Protein AF-A0A1A8J4Y1-F1 (afdb_monomer_lite)

Radius of gyration: 19.75 Å; chains: 1; bounding box: 46×44×57 Å

Sequence (215 aa):
LRMEHCRGLTYLITGSMCQKMRDVTCRILQEFPQVVLSPSDPYAFNIWIIRCMPVPSIQKVADTVEEVASLLRRTPELSRRLEGKIQLAYSHIKGEVDRIKAAITGNWERGTDAFQTMLEILEPFLNCINEIISKVDEDTAEQMAKLKPVLKNFNFIMTLVVLKNTLCCVSILNSSLRGIISISSTLQYTISNALKLISKYQQELAIFHRKWFSE

pLDDT: mean 83.32, std 12.52, range [49.69, 96.81]

Organism: Nothobranchius kuhntae (NCBI:txid321403)

InterPro domains:
  IPR052958 Interferon-induced PKR regulator [PTHR46289] (1-215)

Structure (mmCIF, N/CA/C/O backbone):
data_AF-A0A1A8J4Y1-F1
#
_entry.id   AF-A0A1A8J4Y1-F1
#
loop_
_atom_site.group_PDB
_atom_site.id
_atom_site.type_symbol
_atom_site.label_atom_id
_atom_site.label_alt_id
_atom_site.label_comp_id
_atom_site.label_asym_id
_atom_site.label_entity_id
_atom_site.label_seq_id
_atom_site.pdbx_PDB_ins_code
_atom_site.Cartn_x
_atom_site.Cartn_y
_atom_site.Cartn_z
_atom_site.occupancy
_atom_site.B_iso_or_equiv
_atom_site.auth_seq_id
_atom_site.auth_comp_id
_atom_site.auth_asym_id
_atom_site.auth_atom_id
_atom_site.pdbx_PDB_model_num
ATOM 1 N N . LEU A 1 1 ? 3.078 16.338 -36.770 1.00 55.88 1 LEU A N 1
ATOM 2 C CA . LEU A 1 1 ? 3.589 16.423 -35.381 1.00 55.88 1 LEU A CA 1
ATOM 3 C C . LEU A 1 1 ? 4.914 15.676 -35.297 1.00 55.88 1 LEU A C 1
ATOM 5 O O . LEU A 1 1 ? 5.036 14.647 -35.947 1.00 55.88 1 LEU A O 1
ATOM 9 N N . ARG A 1 2 ? 5.902 16.178 -34.545 1.00 57.72 2 ARG A N 1
ATOM 10 C CA . ARG A 1 2 ? 7.135 15.423 -34.267 1.00 57.72 2 ARG A CA 1
ATOM 11 C C . ARG A 1 2 ? 6.886 14.505 -33.069 1.00 57.72 2 ARG A C 1
ATOM 13 O O . ARG A 1 2 ? 6.634 15.001 -31.974 1.00 57.72 2 ARG A O 1
ATOM 20 N N . MET A 1 3 ? 6.931 13.190 -33.278 1.00 58.28 3 MET A N 1
ATOM 21 C CA . MET A 1 3 ? 6.565 12.204 -32.247 1.00 58.28 3 MET A CA 1
ATOM 22 C C . MET A 1 3 ? 7.517 12.199 -31.044 1.00 58.28 3 MET A C 1
ATOM 24 O O . MET A 1 3 ? 7.072 11.936 -29.936 1.00 58.28 3 MET A O 1
ATOM 28 N N . GLU A 1 4 ? 8.774 12.613 -31.231 1.00 56.69 4 GLU A N 1
ATOM 29 C CA . GLU A 1 4 ? 9.767 12.830 -30.159 1.0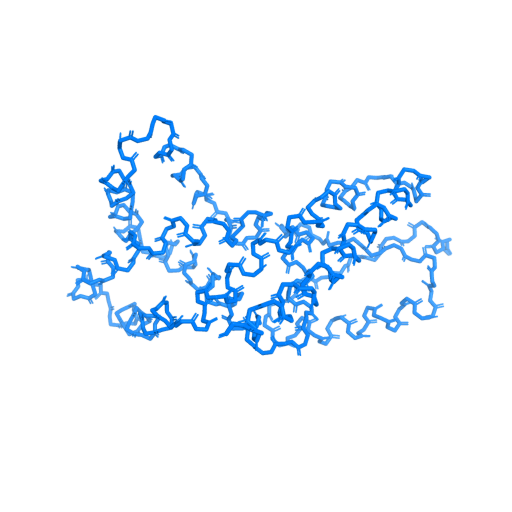0 56.69 4 GLU A CA 1
ATOM 30 C C . GLU A 1 4 ? 9.342 13.898 -29.124 1.00 56.69 4 GLU A C 1
ATOM 32 O O . GLU A 1 4 ? 9.833 13.921 -27.999 1.00 56.69 4 GLU A O 1
ATOM 37 N N . HIS A 1 5 ? 8.400 14.774 -29.495 1.00 54.19 5 HIS A N 1
ATOM 38 C CA . HIS A 1 5 ? 7.818 15.794 -28.620 1.00 54.19 5 HIS A CA 1
ATOM 39 C C . HIS A 1 5 ? 6.420 15.405 -28.113 1.00 54.19 5 HIS A C 1
ATOM 41 O O . HIS A 1 5 ? 5.843 16.112 -27.287 1.00 54.19 5 HIS A O 1
ATOM 47 N N . CYS A 1 6 ? 5.852 14.302 -28.608 1.00 54.62 6 CYS A N 1
ATOM 48 C CA . CYS A 1 6 ? 4.540 13.832 -28.188 1.00 54.62 6 CYS A CA 1
ATOM 49 C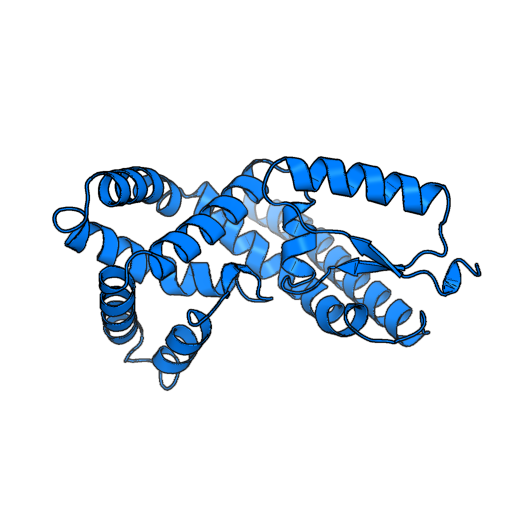 C . CYS A 1 6 ? 4.695 13.049 -26.884 1.00 54.62 6 CYS A C 1
ATOM 51 O O . CYS A 1 6 ? 5.225 11.938 -26.868 1.00 54.62 6 CYS A O 1
ATOM 53 N N . ARG A 1 7 ? 4.220 13.633 -25.780 1.00 58.59 7 ARG A N 1
ATOM 54 C CA . ARG A 1 7 ? 4.059 12.906 -24.521 1.00 58.59 7 ARG A CA 1
ATOM 55 C C . ARG A 1 7 ? 2.666 12.308 -24.472 1.00 58.59 7 ARG A C 1
ATOM 57 O O . ARG A 1 7 ? 1.676 13.037 -24.454 1.00 58.59 7 ARG A O 1
ATOM 64 N N . GLY A 1 8 ? 2.595 10.983 -24.482 1.00 55.78 8 GLY A N 1
ATOM 65 C CA . GLY A 1 8 ? 1.340 10.281 -24.265 1.00 55.78 8 GLY A CA 1
ATOM 66 C C . GLY A 1 8 ? 0.976 10.368 -22.788 1.00 55.78 8 GLY A C 1
ATOM 67 O O . GLY A 1 8 ? 1.694 9.832 -21.943 1.00 55.78 8 GLY A O 1
ATOM 68 N N . LEU A 1 9 ? -0.132 11.039 -22.472 1.00 53.25 9 LEU A N 1
ATOM 69 C CA . LEU A 1 9 ? -0.767 10.913 -21.165 1.00 53.25 9 LEU A CA 1
ATOM 70 C C . LEU A 1 9 ? -1.383 9.517 -21.093 1.00 53.25 9 LEU A C 1
ATOM 72 O O . LEU A 1 9 ? -2.382 9.233 -21.756 1.00 53.25 9 LEU A O 1
ATOM 76 N N . THR A 1 10 ? -0.803 8.628 -20.293 1.00 55.59 10 THR A N 1
ATOM 77 C CA . THR A 1 10 ? -1.505 7.393 -19.943 1.00 55.59 10 THR A CA 1
ATOM 78 C C . THR A 1 10 ? -2.555 7.751 -18.901 1.00 55.59 10 THR A C 1
ATOM 80 O O . THR A 1 10 ? -2.220 7.927 -17.730 1.00 55.59 10 THR A O 1
ATOM 83 N N . TYR A 1 11 ? -3.810 7.894 -19.331 1.00 51.53 11 TYR A N 1
ATOM 84 C CA . TYR A 1 11 ? -4.946 8.037 -18.424 1.00 51.53 11 TYR A CA 1
ATOM 85 C C . TYR A 1 11 ? -4.985 6.847 -17.471 1.00 51.53 11 TYR A C 1
ATOM 87 O O . TYR A 1 11 ? -5.080 5.699 -17.910 1.00 51.53 11 TYR A O 1
ATOM 95 N N . LEU A 1 12 ? -4.898 7.114 -16.168 1.00 56.03 12 LEU A N 1
ATOM 96 C CA . LEU A 1 12 ? -5.047 6.053 -15.188 1.00 56.03 12 LEU A CA 1
ATOM 97 C C . LEU A 1 12 ? -6.534 5.768 -14.971 1.00 56.03 12 LEU A C 1
ATOM 99 O O . LEU A 1 12 ? -7.280 6.608 -14.474 1.00 56.03 12 LEU A O 1
ATOM 103 N N . ILE A 1 13 ? -6.939 4.560 -15.335 1.00 59.47 13 ILE A N 1
ATOM 104 C CA . ILE A 1 13 ? -8.195 3.943 -14.904 1.00 59.47 13 ILE A CA 1
ATOM 105 C C . ILE A 1 13 ? -7.836 3.012 -13.741 1.00 59.47 13 ILE A C 1
ATOM 107 O O . ILE A 1 13 ? -6.688 2.589 -13.677 1.00 59.47 13 ILE A O 1
ATOM 111 N N . THR A 1 14 ? -8.736 2.723 -12.802 1.00 63.25 14 THR A N 1
ATOM 112 C CA . THR A 1 14 ? -8.490 1.772 -11.701 1.00 63.25 14 THR A CA 1
ATOM 113 C C . THR A 1 14 ? -8.927 0.348 -12.077 1.00 63.25 14 THR A C 1
ATOM 115 O O . THR A 1 14 ? -9.677 0.133 -13.036 1.00 63.25 14 THR A O 1
ATOM 118 N N . GLY A 1 15 ? -8.430 -0.650 -11.341 1.00 67.50 15 GLY A N 1
ATOM 119 C CA . GLY A 1 15 ? -8.825 -2.054 -11.493 1.00 67.50 15 GLY A CA 1
ATOM 120 C C . GLY A 1 15 ? -8.467 -2.690 -12.845 1.00 67.50 15 GLY A C 1
ATOM 121 O O . GLY A 1 15 ? -7.435 -2.410 -13.454 1.00 67.50 15 GLY A O 1
ATOM 122 N N . SER A 1 16 ? -9.333 -3.578 -13.344 1.00 68.19 16 SER A N 1
ATOM 123 C CA . SER A 1 16 ? -9.073 -4.392 -14.548 1.00 68.19 16 SER A CA 1
ATOM 124 C C . SER A 1 16 ? -8.873 -3.579 -15.834 1.00 68.19 16 SER A C 1
ATOM 126 O O . SER A 1 16 ? -8.298 -4.072 -16.807 1.00 68.19 16 SER A O 1
ATOM 128 N N . MET A 1 17 ? -9.302 -2.317 -15.850 1.00 74.12 17 MET A N 1
ATOM 129 C CA . MET A 1 17 ? -9.114 -1.433 -16.993 1.00 74.12 17 MET A CA 1
ATOM 130 C C . MET A 1 17 ? -7.666 -0.926 -17.118 1.00 74.12 17 MET A C 1
ATOM 132 O O . MET A 1 17 ? -7.243 -0.612 -18.231 1.00 74.12 17 MET A O 1
ATOM 136 N N . CYS A 1 18 ? -6.872 -0.920 -16.033 1.00 73.88 18 CYS A N 1
ATOM 137 C CA . CYS A 1 18 ? -5.442 -0.581 -16.091 1.00 73.88 18 CYS A CA 1
ATOM 138 C C . CYS A 1 18 ? -4.700 -1.449 -17.113 1.00 73.88 18 CYS A C 1
ATOM 140 O O . CYS A 1 18 ? -3.886 -0.955 -17.889 1.00 73.88 18 CYS A O 1
ATOM 142 N N . GLN A 1 19 ? -5.002 -2.749 -17.130 1.00 75.75 19 GLN A N 1
ATOM 143 C CA . GLN A 1 19 ? -4.347 -3.713 -18.012 1.00 75.75 19 GLN A CA 1
ATOM 144 C C . GLN A 1 19 ? -4.706 -3.462 -19.478 1.00 75.75 19 GLN A C 1
ATOM 146 O O . GLN A 1 19 ? -3.823 -3.436 -20.328 1.00 75.75 19 GLN A O 1
ATOM 151 N N . LYS A 1 20 ? -5.980 -3.169 -19.770 1.00 78.88 20 LYS A N 1
ATOM 152 C CA . LYS A 1 20 ? -6.414 -2.797 -21.125 1.00 78.88 20 LYS A CA 1
ATOM 153 C C . LYS A 1 20 ? -5.739 -1.509 -21.591 1.00 78.88 20 LYS A C 1
ATOM 155 O O . LYS A 1 20 ? -5.296 -1.423 -22.733 1.00 78.88 20 LYS A O 1
ATOM 160 N N . MET A 1 21 ? -5.618 -0.526 -20.698 1.00 77.81 21 MET A N 1
ATOM 161 C CA . MET A 1 21 ? -4.931 0.726 -21.002 1.00 77.81 21 MET A CA 1
ATOM 162 C C . MET A 1 21 ? -3.439 0.502 -21.258 1.00 77.81 21 MET A C 1
ATOM 164 O O . MET A 1 21 ? -2.887 1.083 -22.193 1.00 77.81 21 MET A O 1
ATOM 168 N N . ARG A 1 22 ? -2.791 -0.382 -20.489 1.00 78.25 22 ARG A N 1
ATOM 169 C CA . ARG A 1 22 ? -1.414 -0.816 -20.749 1.00 78.25 22 ARG A CA 1
ATOM 170 C C . ARG A 1 22 ? -1.287 -1.434 -22.138 1.00 78.25 22 ARG A C 1
ATOM 172 O O . ARG A 1 22 ? -0.374 -1.065 -22.861 1.00 78.25 22 ARG A O 1
ATOM 179 N N . ASP A 1 23 ? -2.196 -2.317 -22.537 1.00 80.81 23 ASP A N 1
ATOM 180 C CA . ASP A 1 23 ? -2.115 -2.978 -23.842 1.00 80.81 23 ASP A CA 1
ATOM 181 C C . ASP A 1 23 ? -2.263 -1.977 -25.004 1.00 80.81 23 ASP A C 1
ATOM 183 O O . ASP A 1 23 ? -1.506 -2.039 -25.974 1.00 80.81 23 ASP A O 1
ATOM 187 N N . VAL A 1 24 ? -3.169 -0.997 -24.884 1.00 80.12 24 VAL A N 1
ATOM 188 C CA . VAL A 1 24 ? -3.278 0.131 -25.834 1.00 80.12 24 VAL A CA 1
ATOM 189 C C . VAL A 1 24 ? -1.974 0.923 -25.881 1.00 80.12 24 VAL A C 1
ATOM 191 O O . VAL A 1 24 ? -1.442 1.214 -26.950 1.00 80.12 24 VAL A O 1
ATOM 194 N N . THR A 1 25 ? -1.434 1.229 -24.709 1.00 76.38 25 THR A N 1
ATOM 195 C CA . THR A 1 25 ? -0.202 1.995 -24.541 1.00 76.38 25 THR A CA 1
ATOM 196 C C . THR A 1 25 ? 1.008 1.275 -25.157 1.00 76.38 25 THR A C 1
ATOM 198 O O . THR A 1 25 ? 1.816 1.897 -25.844 1.00 76.38 25 THR A O 1
ATOM 201 N N . CYS A 1 26 ? 1.104 -0.047 -24.995 1.00 78.00 26 CYS A N 1
ATOM 202 C CA . CYS A 1 26 ? 2.125 -0.876 -25.632 1.00 78.00 26 CYS A CA 1
ATOM 203 C C . CYS A 1 26 ? 2.006 -0.862 -27.161 1.00 78.00 26 CYS A C 1
ATOM 205 O O . CYS A 1 26 ? 3.027 -0.752 -27.833 1.00 78.00 26 CYS A O 1
ATOM 207 N N . ARG A 1 27 ? 0.787 -0.920 -27.716 1.00 83.31 27 ARG A N 1
ATOM 208 C CA . ARG A 1 27 ? 0.576 -0.811 -29.171 1.00 83.31 27 ARG A CA 1
ATOM 209 C C . ARG A 1 27 ? 1.003 0.554 -29.707 1.00 83.31 27 ARG A C 1
ATOM 211 O O . ARG A 1 27 ? 1.663 0.620 -30.733 1.00 83.31 27 ARG A O 1
ATOM 218 N N . ILE A 1 28 ? 0.701 1.636 -28.985 1.00 78.06 28 ILE A N 1
ATOM 219 C CA . ILE A 1 28 ? 1.159 2.984 -29.358 1.00 78.06 28 ILE A CA 1
ATOM 220 C C . ILE A 1 28 ? 2.689 3.046 -29.398 1.00 78.06 28 ILE A C 1
ATOM 222 O O . ILE A 1 28 ? 3.235 3.613 -30.336 1.00 78.06 28 ILE A O 1
ATOM 226 N N . LEU A 1 29 ? 3.388 2.448 -28.427 1.00 75.31 29 LEU A N 1
ATOM 227 C CA . LEU A 1 29 ? 4.855 2.399 -28.432 1.00 75.31 29 LEU A CA 1
ATOM 228 C C . LEU A 1 29 ? 5.434 1.556 -29.571 1.00 75.31 29 LEU A C 1
ATOM 230 O O . LEU A 1 29 ? 6.510 1.878 -30.065 1.00 75.31 29 LEU A O 1
ATOM 234 N N . GLN A 1 30 ? 4.756 0.477 -29.966 1.00 81.69 30 GLN A N 1
ATOM 235 C CA . GLN A 1 30 ? 5.183 -0.351 -31.097 1.00 81.69 30 GLN A CA 1
ATOM 236 C C . GLN A 1 30 ? 5.116 0.434 -32.411 1.00 81.69 30 GLN A C 1
ATOM 238 O O . GLN A 1 30 ? 6.063 0.395 -33.191 1.00 81.69 30 GLN A O 1
ATOM 243 N N . GLU A 1 31 ? 4.035 1.188 -32.616 1.00 83.44 31 GLU A N 1
ATOM 244 C CA . GLU A 1 31 ? 3.845 2.028 -33.804 1.00 83.44 31 GLU A CA 1
ATOM 245 C C . GLU A 1 31 ? 4.685 3.318 -33.752 1.00 83.44 31 GLU A C 1
ATOM 247 O O . GLU A 1 31 ? 5.160 3.817 -34.772 1.00 83.44 31 GLU A O 1
ATOM 252 N N . PHE A 1 32 ? 4.900 3.866 -32.553 1.00 77.19 32 PHE A N 1
ATOM 253 C CA . PHE A 1 32 ? 5.565 5.149 -32.332 1.00 77.19 32 PHE A CA 1
ATOM 254 C C . PHE A 1 32 ? 6.597 5.068 -31.192 1.00 77.19 32 PHE A C 1
ATOM 256 O O . PHE A 1 32 ? 6.378 5.614 -30.107 1.00 77.19 32 PHE A O 1
ATOM 263 N N . PRO A 1 33 ? 7.775 4.461 -31.429 1.00 73.06 33 PRO A N 1
ATOM 264 C CA . PRO A 1 33 ? 8.774 4.196 -30.385 1.00 73.06 33 PRO A CA 1
ATOM 265 C C . PRO A 1 33 ? 9.412 5.455 -29.780 1.00 73.06 33 PRO A C 1
ATOM 267 O O . PRO A 1 33 ? 10.030 5.386 -28.722 1.00 73.06 33 PRO A O 1
ATOM 270 N N . GLN A 1 34 ? 9.264 6.611 -30.435 1.00 68.06 34 GLN A N 1
ATOM 271 C CA . GLN A 1 34 ? 9.772 7.900 -29.951 1.00 68.06 34 GLN A CA 1
ATOM 272 C C . GLN A 1 34 ? 8.831 8.585 -28.942 1.00 68.06 34 GLN A C 1
ATOM 274 O O . GLN A 1 34 ? 9.184 9.627 -28.391 1.00 68.06 34 GLN A O 1
ATOM 279 N N . VAL A 1 35 ? 7.631 8.037 -28.710 1.00 68.00 35 VAL A N 1
ATOM 280 C CA . VAL A 1 35 ? 6.667 8.588 -27.750 1.00 68.00 35 VAL A CA 1
ATOM 281 C C . VAL A 1 35 ? 7.123 8.285 -26.329 1.00 68.00 35 VAL A C 1
ATOM 283 O O . VAL A 1 35 ? 7.317 7.131 -25.949 1.00 68.00 35 VAL A O 1
ATOM 286 N N . VAL A 1 36 ? 7.220 9.329 -25.507 1.00 65.50 36 VAL A N 1
ATOM 287 C CA . VAL A 1 36 ? 7.431 9.172 -24.065 1.00 65.50 36 VAL A CA 1
ATOM 288 C C . VAL A 1 36 ? 6.080 9.061 -23.384 1.00 65.50 36 VAL A C 1
ATOM 290 O O . VAL A 1 36 ? 5.241 9.957 -23.487 1.00 65.50 36 VAL A O 1
ATOM 293 N N . LEU A 1 37 ? 5.886 7.976 -22.648 1.00 66.56 37 LEU A N 1
ATOM 294 C CA . LEU A 1 37 ? 4.724 7.803 -21.793 1.00 66.56 37 LEU A CA 1
ATOM 295 C C . LEU A 1 37 ? 5.086 8.240 -20.386 1.00 66.56 37 LEU A C 1
ATOM 297 O O . LEU A 1 37 ? 5.970 7.664 -19.751 1.00 66.56 37 LEU A O 1
ATOM 301 N N . SER A 1 38 ? 4.398 9.264 -19.908 1.00 64.56 38 SER A N 1
ATOM 302 C CA . SER A 1 38 ? 4.511 9.719 -18.529 1.00 64.56 38 SER A CA 1
ATOM 303 C C . SER A 1 38 ? 3.204 9.417 -17.800 1.00 64.56 38 SER A C 1
ATOM 305 O O . SER A 1 38 ? 2.137 9.738 -18.340 1.00 64.56 38 SER A O 1
ATOM 307 N N . PRO A 1 39 ? 3.251 8.838 -16.586 1.00 63.88 39 PRO A N 1
ATOM 308 C CA . PRO A 1 39 ? 2.056 8.719 -15.760 1.00 63.88 39 PRO A CA 1
ATOM 309 C C . PRO A 1 39 ? 1.472 10.114 -15.507 1.00 63.88 39 PRO A C 1
ATOM 311 O O . PRO A 1 39 ? 2.212 11.067 -15.260 1.00 63.88 39 PRO A O 1
ATOM 314 N N . SER A 1 40 ? 0.148 10.240 -15.593 1.00 63.84 40 SER A N 1
ATOM 315 C CA . SER A 1 40 ? -0.548 11.477 -15.240 1.00 63.84 40 SER A CA 1
ATOM 316 C C . SER A 1 40 ? -0.625 11.637 -13.719 1.00 63.84 40 SER A C 1
ATOM 318 O O . SER A 1 40 ? -0.815 10.650 -12.998 1.00 63.84 40 SER A O 1
ATOM 320 N N . ASP A 1 41 ? -0.569 12.876 -13.222 1.00 60.69 41 ASP A N 1
ATOM 321 C CA . ASP A 1 41 ? -1.010 13.167 -11.853 1.00 60.69 41 ASP A CA 1
ATOM 322 C C . ASP A 1 41 ? -2.442 12.638 -11.642 1.00 60.69 41 ASP A C 1
ATOM 324 O O . ASP A 1 41 ? -3.243 12.637 -12.585 1.00 60.69 41 ASP A O 1
ATOM 328 N N . PRO A 1 42 ? -2.794 12.144 -10.440 1.00 66.38 42 PRO A N 1
ATOM 329 C CA . PRO A 1 42 ? -2.082 12.289 -9.160 1.00 66.38 42 PRO A CA 1
ATOM 330 C C . PRO A 1 42 ? -1.207 11.088 -8.740 1.00 66.38 42 PRO A C 1
ATOM 332 O O . PRO A 1 42 ? -0.797 11.013 -7.582 1.00 66.38 42 PRO A O 1
ATOM 335 N N . TYR A 1 43 ? -0.950 10.117 -9.620 1.00 72.81 43 TYR A N 1
ATOM 336 C CA . TYR A 1 43 ? -0.276 8.873 -9.233 1.00 72.81 43 TYR A CA 1
ATOM 337 C C . TYR A 1 43 ? 1.240 8.922 -9.409 1.00 72.81 43 TYR A C 1
ATOM 339 O O . TYR A 1 43 ? 1.770 9.381 -10.419 1.00 72.81 43 TYR A O 1
ATOM 347 N N . ALA A 1 44 ? 1.958 8.361 -8.437 1.00 79.81 44 ALA A N 1
ATOM 348 C CA . ALA A 1 44 ? 3.355 8.004 -8.608 1.00 79.81 44 ALA A CA 1
ATOM 349 C C . ALA A 1 44 ? 3.527 6.918 -9.678 1.00 79.81 44 ALA A C 1
ATOM 351 O O . ALA A 1 44 ? 2.713 6.001 -9.801 1.00 79.81 44 ALA A O 1
ATOM 352 N N . PHE A 1 45 ? 4.636 6.991 -10.415 1.00 78.88 45 PHE A N 1
ATOM 353 C CA . PHE A 1 45 ? 5.064 5.975 -11.375 1.00 78.88 45 PHE A CA 1
ATOM 354 C C . PHE A 1 45 ? 5.127 4.583 -10.736 1.00 78.88 45 PHE A C 1
ATOM 356 O O . PHE A 1 45 ? 4.738 3.605 -11.366 1.00 78.88 45 PHE A O 1
ATOM 363 N N . ASN A 1 46 ? 5.521 4.504 -9.460 1.00 82.50 46 ASN A N 1
ATOM 364 C CA . ASN A 1 46 ? 5.498 3.258 -8.689 1.00 82.50 46 ASN A CA 1
ATOM 365 C C . ASN A 1 46 ? 4.101 2.621 -8.685 1.00 82.50 46 ASN A C 1
ATOM 367 O O . ASN A 1 46 ? 3.962 1.440 -8.988 1.00 82.50 46 ASN A O 1
ATOM 371 N N . ILE A 1 47 ? 3.061 3.406 -8.395 1.00 83.62 47 ILE A N 1
ATOM 372 C CA . ILE A 1 47 ? 1.679 2.918 -8.359 1.00 83.62 47 ILE A CA 1
ATOM 373 C C . ILE A 1 47 ? 1.181 2.597 -9.766 1.00 83.62 47 ILE A C 1
ATOM 375 O O . ILE A 1 47 ? 0.541 1.567 -9.964 1.00 83.62 47 ILE A O 1
ATOM 379 N N . TRP A 1 48 ? 1.532 3.421 -10.757 1.00 80.50 48 TRP A N 1
ATOM 380 C CA . TRP A 1 48 ? 1.206 3.161 -12.160 1.00 80.50 48 TRP A CA 1
ATOM 381 C C . TRP A 1 48 ? 1.765 1.813 -12.644 1.00 80.50 48 TRP A C 1
ATOM 383 O O . TRP A 1 48 ? 1.013 1.010 -13.199 1.00 80.50 48 TRP A O 1
ATOM 393 N N . ILE A 1 49 ? 3.046 1.518 -12.373 1.00 81.31 49 ILE A N 1
ATOM 394 C CA . ILE A 1 49 ? 3.668 0.227 -12.710 1.00 81.31 49 ILE A CA 1
ATOM 395 C C . ILE A 1 49 ? 2.881 -0.914 -12.069 1.00 81.31 49 ILE A C 1
ATOM 397 O O . ILE A 1 49 ? 2.528 -1.871 -12.757 1.00 81.31 49 ILE A O 1
ATOM 401 N N . ILE A 1 50 ? 2.592 -0.812 -10.768 1.00 86.69 50 ILE A N 1
ATOM 402 C CA . ILE A 1 50 ? 1.882 -1.862 -10.036 1.00 86.69 50 ILE A CA 1
ATOM 403 C C . ILE A 1 50 ? 0.508 -2.124 -10.633 1.00 86.69 50 ILE A C 1
ATOM 405 O O . ILE A 1 50 ? 0.167 -3.271 -10.907 1.00 86.69 50 ILE A O 1
ATOM 409 N N . ARG A 1 51 ? -0.257 -1.074 -10.916 1.00 82.94 51 ARG A N 1
ATOM 410 C CA . ARG A 1 51 ? -1.579 -1.175 -11.543 1.00 82.94 51 ARG A CA 1
ATOM 411 C C . ARG A 1 51 ? -1.527 -1.784 -12.947 1.00 82.94 51 ARG A C 1
ATOM 413 O O . ARG A 1 51 ? -2.467 -2.445 -13.372 1.00 82.94 51 ARG A O 1
ATOM 420 N N . CYS A 1 52 ? -0.407 -1.641 -13.646 1.00 79.56 52 CYS A N 1
ATOM 421 C CA . CYS A 1 52 ? -0.196 -2.246 -14.957 1.00 79.56 52 CYS A CA 1
ATOM 422 C C . CYS A 1 52 ? 0.288 -3.710 -14.901 1.00 79.56 52 CYS A C 1
ATOM 424 O O . CYS A 1 52 ? 0.313 -4.374 -15.938 1.00 79.56 52 CYS A O 1
ATOM 426 N N . MET A 1 53 ? 0.675 -4.261 -13.745 1.00 83.00 53 MET A N 1
ATOM 427 C CA . MET A 1 53 ? 1.184 -5.639 -13.666 1.00 83.00 53 MET A CA 1
ATOM 428 C C . MET A 1 53 ? 0.063 -6.686 -13.819 1.00 83.00 53 MET A C 1
ATOM 430 O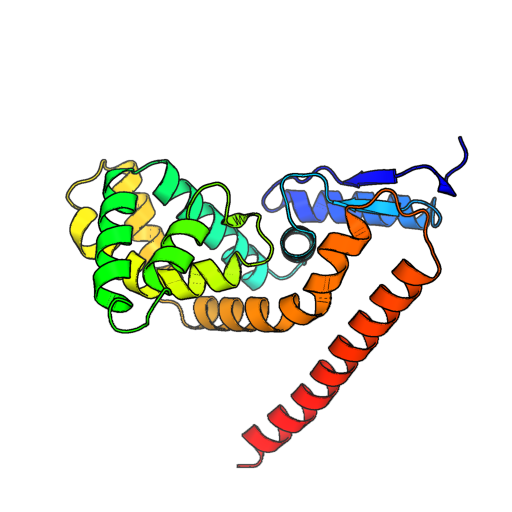 O . MET A 1 53 ? -0.935 -6.627 -13.098 1.00 83.00 53 MET A O 1
ATOM 434 N N . PRO A 1 54 ? 0.215 -7.714 -14.678 1.00 83.38 54 PRO A N 1
ATOM 435 C CA . PRO A 1 54 ? -0.796 -8.753 -14.874 1.00 83.38 54 PRO A CA 1
ATOM 436 C C . PRO A 1 54 ? -0.694 -9.852 -13.799 1.00 83.38 54 PRO A C 1
ATOM 438 O O . PRO A 1 54 ? -0.735 -11.039 -14.105 1.00 83.38 54 PRO A O 1
ATOM 441 N N . VAL A 1 55 ? -0.506 -9.465 -12.535 1.00 87.69 55 VAL A N 1
ATOM 442 C CA . VAL A 1 55 ? -0.316 -10.388 -11.410 1.00 87.69 55 VAL A CA 1
ATOM 443 C C . VAL A 1 55 ? -1.484 -10.213 -10.432 1.00 87.69 55 VAL A C 1
ATOM 445 O O . VAL A 1 55 ? -1.552 -9.181 -9.760 1.00 87.69 55 VAL A O 1
ATOM 448 N N . PRO A 1 56 ? -2.412 -11.186 -10.326 1.00 88.25 56 PRO A N 1
ATOM 449 C CA . PRO A 1 56 ? -3.638 -11.031 -9.538 1.00 88.25 56 PRO A CA 1
ATOM 450 C C . PRO A 1 56 ? -3.410 -10.702 -8.059 1.00 88.25 56 PRO A C 1
ATOM 452 O O . PRO A 1 56 ? -4.133 -9.885 -7.495 1.00 88.25 56 PRO A O 1
ATOM 455 N N . SER A 1 57 ? -2.392 -11.294 -7.425 1.00 89.31 57 SER A N 1
ATOM 456 C CA . SER A 1 57 ? -2.052 -11.006 -6.025 1.00 89.31 57 SER A CA 1
ATOM 457 C C . SER A 1 57 ? -1.611 -9.556 -5.823 1.00 89.31 57 SER A C 1
ATOM 459 O O . SER A 1 57 ? -2.020 -8.923 -4.854 1.00 89.31 57 SER A O 1
ATOM 461 N N . ILE A 1 58 ? -0.836 -9.012 -6.763 1.00 91.31 58 ILE A N 1
ATOM 462 C CA . ILE A 1 58 ? -0.386 -7.617 -6.752 1.00 91.31 58 ILE A CA 1
ATOM 463 C C . ILE A 1 58 ? -1.570 -6.665 -6.958 1.00 91.31 58 ILE A C 1
ATOM 465 O O . ILE A 1 58 ? -1.690 -5.688 -6.220 1.00 91.31 58 ILE A O 1
ATOM 469 N N . GLN A 1 59 ? -2.473 -6.970 -7.900 1.00 89.75 59 GLN A N 1
ATOM 470 C CA . GLN A 1 59 ? -3.686 -6.166 -8.105 1.00 89.75 59 GLN A CA 1
ATOM 471 C C . GLN A 1 59 ? -4.555 -6.146 -6.850 1.00 89.75 59 GLN A C 1
ATOM 473 O O . GLN A 1 59 ? -4.913 -5.074 -6.376 1.00 89.75 59 GLN A O 1
ATOM 478 N N . LYS A 1 60 ? -4.783 -7.313 -6.237 1.00 91.12 60 LYS A N 1
ATOM 479 C CA . LYS A 1 60 ? -5.552 -7.418 -4.994 1.00 91.12 60 LYS A CA 1
ATOM 480 C C . LYS A 1 60 ? -4.953 -6.576 -3.867 1.00 91.12 60 LYS A C 1
ATOM 482 O O . LYS A 1 60 ? -5.702 -5.957 -3.116 1.00 91.12 60 LYS A O 1
ATOM 487 N N . VAL A 1 61 ? -3.623 -6.532 -3.738 1.00 94.44 61 VAL A N 1
ATOM 488 C CA . VAL A 1 61 ? -2.963 -5.662 -2.752 1.00 94.44 61 VAL A CA 1
ATOM 489 C C . VAL A 1 61 ? -3.215 -4.190 -3.064 1.00 94.44 61 VAL A C 1
ATOM 491 O O . VAL A 1 61 ? -3.607 -3.453 -2.164 1.00 94.44 61 VAL A O 1
ATOM 494 N N . ALA A 1 62 ? -3.033 -3.766 -4.316 1.00 91.69 62 ALA A N 1
ATOM 495 C CA . ALA A 1 62 ? -3.266 -2.381 -4.719 1.00 91.69 62 ALA A CA 1
ATOM 496 C C . ALA A 1 62 ? -4.726 -1.945 -4.491 1.00 91.69 62 ALA A C 1
ATOM 498 O O . ALA A 1 62 ? -4.958 -0.865 -3.950 1.00 91.69 62 ALA A O 1
ATOM 499 N N . ASP A 1 63 ? -5.690 -2.805 -4.832 1.00 92.12 63 ASP A N 1
ATOM 500 C CA . ASP A 1 63 ? -7.120 -2.581 -4.590 1.00 92.12 63 ASP A CA 1
ATOM 501 C C . ASP A 1 63 ? -7.423 -2.467 -3.092 1.00 92.12 63 ASP A C 1
ATOM 503 O O . ASP A 1 63 ? -8.105 -1.541 -2.669 1.00 92.12 63 ASP A O 1
ATOM 507 N N . THR A 1 64 ? -6.850 -3.352 -2.271 1.00 95.12 64 THR A N 1
ATOM 508 C CA . THR A 1 64 ? -7.040 -3.325 -0.810 1.00 95.12 64 THR A CA 1
ATOM 509 C C . THR A 1 64 ? -6.474 -2.040 -0.193 1.00 95.12 64 THR A C 1
ATOM 511 O O . THR A 1 64 ? -7.099 -1.458 0.689 1.00 95.12 64 THR A O 1
ATOM 514 N N . VAL A 1 65 ? -5.307 -1.566 -0.648 1.00 95.44 65 VAL A N 1
ATOM 515 C CA . VAL A 1 65 ? -4.712 -0.298 -0.179 1.00 95.44 65 VAL A CA 1
ATOM 516 C C . VAL A 1 65 ? -5.617 0.889 -0.522 1.00 95.44 65 VAL A C 1
ATOM 518 O O . VAL A 1 65 ? -5.866 1.743 0.329 1.00 95.44 65 VAL A O 1
ATOM 521 N N . GLU A 1 66 ? -6.149 0.933 -1.746 1.00 93.06 66 GLU A N 1
ATOM 522 C CA . GLU A 1 66 ? -7.095 1.975 -2.162 1.00 93.06 66 GLU A CA 1
ATOM 523 C C . GLU A 1 66 ? -8.409 1.905 -1.373 1.00 93.06 66 GLU A C 1
ATOM 525 O O . GLU A 1 66 ? -8.956 2.939 -0.983 1.00 93.06 66 GLU A O 1
ATOM 530 N N . GLU A 1 67 ? -8.889 0.697 -1.084 1.00 94.38 67 GLU A N 1
ATOM 531 C CA . GLU A 1 67 ? -10.087 0.475 -0.285 1.00 94.38 67 GLU A CA 1
ATOM 532 C C . GLU A 1 67 ? -9.910 0.971 1.158 1.00 94.38 67 GLU A C 1
ATOM 534 O O . GLU A 1 67 ? -10.775 1.683 1.671 1.00 94.38 67 GLU A O 1
ATOM 539 N N . VAL A 1 68 ? -8.764 0.689 1.788 1.00 96.12 68 VAL A N 1
ATOM 540 C CA . VAL A 1 68 ? -8.413 1.205 3.123 1.00 96.12 68 VAL A CA 1
ATOM 541 C C . VAL A 1 68 ? -8.363 2.733 3.124 1.00 96.12 68 VAL A C 1
ATOM 543 O O . VAL A 1 68 ? -8.957 3.367 3.997 1.00 96.12 68 VAL A O 1
ATOM 546 N N . ALA A 1 69 ? -7.714 3.344 2.130 1.00 95.00 69 ALA A N 1
ATOM 547 C CA . ALA A 1 69 ? -7.655 4.800 2.013 1.00 95.00 69 ALA A CA 1
ATOM 548 C C . ALA A 1 69 ? -9.046 5.424 1.799 1.00 95.00 69 ALA A C 1
ATOM 550 O O . ALA A 1 69 ? -9.371 6.452 2.397 1.00 95.00 69 ALA A O 1
ATOM 551 N N . SER A 1 70 ? -9.893 4.785 0.988 1.00 93.25 70 SER A N 1
ATOM 552 C CA . SER A 1 70 ? -11.288 5.187 0.781 1.00 93.25 70 SER A CA 1
ATOM 553 C C . SER A 1 70 ? -12.101 5.110 2.073 1.00 93.25 70 SER A C 1
ATOM 555 O O . SER A 1 70 ? -12.828 6.047 2.405 1.00 93.25 70 SER A O 1
ATOM 557 N N . LEU A 1 71 ? -11.930 4.035 2.844 1.00 93.81 71 LEU A N 1
ATOM 558 C CA . LEU A 1 71 ? -12.631 3.826 4.105 1.00 93.81 71 LEU A CA 1
ATOM 559 C C . LEU A 1 71 ? -12.241 4.867 5.164 1.00 93.81 71 LEU A C 1
ATOM 561 O O . LEU A 1 71 ? -13.117 5.416 5.836 1.00 93.81 71 LEU A O 1
ATOM 565 N N . LEU A 1 72 ? -10.948 5.194 5.263 1.00 94.00 72 LEU A N 1
ATOM 566 C CA . LEU A 1 72 ? -10.441 6.264 6.130 1.00 94.00 72 LEU A CA 1
ATOM 567 C C . LEU A 1 72 ? -11.006 7.635 5.737 1.00 94.00 72 LEU A C 1
ATOM 569 O O . LEU A 1 72 ? -11.438 8.400 6.601 1.00 94.00 72 LEU A O 1
ATOM 573 N N . ARG A 1 73 ? -11.073 7.933 4.433 1.00 92.50 73 ARG A N 1
ATOM 574 C CA . ARG A 1 73 ? -11.663 9.185 3.932 1.00 92.50 73 ARG A CA 1
ATOM 575 C C . ARG A 1 73 ? -13.167 9.282 4.199 1.00 92.50 73 ARG A C 1
ATOM 577 O O . ARG A 1 73 ? -13.653 10.365 4.508 1.00 92.50 73 ARG A O 1
ATOM 584 N N . ARG A 1 74 ? -13.902 8.172 4.090 1.00 91.75 74 ARG A N 1
ATOM 585 C CA . ARG A 1 74 ? -15.362 8.120 4.302 1.00 91.75 74 ARG A CA 1
ATOM 586 C C . ARG A 1 74 ? -15.771 8.103 5.773 1.00 91.75 74 ARG A C 1
ATOM 588 O O . ARG A 1 74 ? -16.878 8.527 6.081 1.00 91.75 74 ARG A O 1
ATOM 595 N N . THR A 1 75 ? -14.895 7.640 6.666 1.00 91.88 75 THR A N 1
ATOM 596 C CA . THR A 1 75 ? -15.220 7.414 8.083 1.00 91.88 75 THR A CA 1
ATOM 597 C C . THR A 1 75 ? -14.311 8.253 8.990 1.00 91.88 75 THR A C 1
ATOM 599 O O . THR A 1 75 ? -13.298 7.751 9.484 1.00 91.88 75 THR A O 1
ATOM 602 N N . PRO A 1 76 ? -14.645 9.530 9.268 1.00 90.62 76 PRO A N 1
ATOM 603 C CA . PRO A 1 76 ? -13.809 10.406 10.096 1.00 90.62 76 PRO A CA 1
ATOM 604 C C . PRO A 1 76 ? -13.524 9.853 11.499 1.00 90.62 76 PRO A C 1
ATOM 606 O O . PRO A 1 76 ? -12.434 10.053 12.033 1.00 90.62 76 PRO A O 1
ATOM 609 N N . GLU A 1 77 ? -14.479 9.125 12.086 1.00 90.88 77 GLU A N 1
ATOM 610 C CA . GLU A 1 77 ? -14.304 8.462 13.384 1.00 90.88 77 GLU A CA 1
ATOM 611 C C . GLU A 1 77 ? -13.191 7.406 13.345 1.00 90.88 77 GLU A C 1
ATOM 613 O O . GLU A 1 77 ? -12.349 7.354 14.243 1.00 90.88 77 GLU A O 1
ATOM 618 N N . LEU A 1 78 ? -13.137 6.606 12.272 1.00 92.56 78 LEU A N 1
ATOM 619 C CA . LEU A 1 78 ? -12.086 5.610 12.058 1.00 92.56 78 LEU A CA 1
ATOM 620 C C . LEU A 1 78 ? -10.718 6.278 11.958 1.00 92.56 78 LEU A C 1
ATOM 622 O O . LEU A 1 78 ? -9.777 5.830 12.607 1.00 92.56 78 LEU A O 1
ATOM 626 N N . SER A 1 79 ? -10.623 7.361 11.187 1.00 92.75 79 SER A N 1
ATOM 627 C CA . SER A 1 79 ? -9.380 8.116 11.011 1.00 92.75 79 SER A CA 1
ATOM 628 C C . SER A 1 79 ? -8.887 8.720 12.326 1.00 92.75 79 SER A C 1
ATOM 630 O O . SER A 1 79 ? -7.730 8.523 12.695 1.00 92.75 79 SER A O 1
ATOM 632 N N . ARG A 1 80 ? -9.773 9.344 13.115 1.00 92.69 80 ARG A N 1
ATOM 633 C CA . ARG A 1 80 ? -9.411 9.879 14.439 1.00 92.69 80 ARG A CA 1
ATOM 634 C C . ARG A 1 80 ? -8.949 8.777 15.392 1.00 92.69 80 ARG A C 1
ATOM 636 O O . ARG A 1 80 ? -7.993 8.948 16.150 1.00 92.69 80 ARG A O 1
ATOM 643 N N . ARG A 1 81 ? -9.615 7.620 15.363 1.00 93.94 81 ARG A N 1
ATOM 644 C CA . ARG A 1 81 ? -9.226 6.478 16.195 1.00 93.94 81 ARG A CA 1
ATOM 645 C C . ARG A 1 81 ? -7.881 5.902 15.759 1.00 93.94 81 ARG A C 1
ATOM 647 O O . ARG A 1 81 ? -7.076 5.567 16.628 1.00 93.94 81 ARG A O 1
ATOM 654 N N . LEU A 1 82 ? -7.632 5.832 14.451 1.00 95.75 82 LEU A N 1
ATOM 655 C CA . LEU A 1 82 ? -6.365 5.390 13.875 1.00 95.75 82 LEU A CA 1
ATOM 656 C C . LEU A 1 82 ? -5.213 6.276 14.346 1.00 95.75 82 LEU A C 1
ATOM 658 O O . LEU A 1 82 ? -4.215 5.749 14.827 1.00 95.75 82 LEU A O 1
ATOM 662 N N . GLU A 1 83 ? -5.369 7.599 14.319 1.00 94.56 83 GLU A N 1
ATOM 663 C CA . GLU A 1 83 ? -4.365 8.530 14.850 1.00 94.56 83 GLU A CA 1
ATOM 664 C C . GLU A 1 83 ? -4.038 8.265 16.327 1.00 94.56 83 GLU A C 1
ATOM 666 O O . GLU A 1 83 ? -2.870 8.296 16.725 1.00 94.56 83 GLU A O 1
ATOM 671 N N . GLY A 1 84 ? -5.056 7.959 17.140 1.00 94.56 84 GLY A N 1
ATOM 672 C CA . GLY A 1 84 ? -4.875 7.561 18.536 1.00 94.56 84 GLY A CA 1
ATOM 673 C C . GLY A 1 84 ? -4.127 6.232 18.685 1.00 94.56 84 GLY A C 1
ATOM 674 O O . GLY A 1 84 ? -3.269 6.101 19.557 1.00 94.56 84 GLY A O 1
ATOM 675 N N . LYS A 1 85 ? -4.398 5.245 17.822 1.00 95.38 85 LYS A N 1
ATOM 676 C CA . LYS A 1 85 ? -3.667 3.966 17.815 1.00 95.38 85 LYS A CA 1
ATOM 677 C C . LYS A 1 85 ? -2.225 4.123 17.335 1.00 95.38 85 LYS A C 1
ATOM 679 O O . LYS A 1 85 ? -1.344 3.513 17.931 1.00 95.38 85 LYS A O 1
ATOM 684 N N . ILE A 1 86 ? -1.971 4.977 16.344 1.00 95.75 86 ILE A N 1
ATOM 685 C CA . ILE A 1 86 ? -0.618 5.335 15.891 1.00 95.75 86 ILE A CA 1
ATOM 686 C C . ILE A 1 86 ? 0.158 5.996 17.036 1.00 95.75 86 ILE A C 1
ATOM 688 O O . ILE A 1 86 ? 1.297 5.620 17.297 1.00 95.75 86 ILE A O 1
ATOM 692 N N . GLN A 1 87 ? -0.463 6.926 17.773 1.00 94.69 87 GLN A N 1
ATOM 693 C CA . GLN A 1 87 ? 0.159 7.542 18.948 1.00 94.69 87 GLN A CA 1
ATOM 694 C C . GLN A 1 87 ? 0.585 6.486 19.975 1.00 94.69 87 GLN A C 1
ATOM 696 O O . GLN A 1 87 ? 1.712 6.520 20.459 1.00 94.69 87 GLN A O 1
ATOM 701 N N . LEU A 1 88 ? -0.297 5.539 20.301 1.00 94.31 88 LEU A N 1
ATOM 702 C CA . LEU A 1 88 ? 0.006 4.485 21.270 1.00 94.31 88 LEU A CA 1
ATOM 703 C C . LEU A 1 88 ? 1.119 3.554 20.772 1.00 94.31 88 LEU A C 1
ATOM 705 O O . LEU A 1 88 ? 2.035 3.257 21.533 1.00 94.31 88 LEU A O 1
ATOM 709 N N . ALA A 1 89 ? 1.073 3.146 19.502 1.00 93.56 89 ALA A N 1
ATOM 710 C CA . ALA A 1 89 ? 2.040 2.220 18.919 1.00 93.56 89 ALA A CA 1
ATOM 711 C C . ALA A 1 89 ? 3.445 2.830 18.786 1.00 93.56 89 ALA A C 1
ATOM 713 O O . ALA A 1 89 ? 4.428 2.159 19.081 1.00 93.56 89 ALA A O 1
ATOM 714 N N . TYR A 1 90 ? 3.552 4.106 18.399 1.00 94.38 90 TYR A N 1
ATOM 715 C CA . TYR A 1 90 ? 4.827 4.718 17.999 1.00 94.38 90 TYR A CA 1
ATOM 716 C C . TYR A 1 90 ? 5.318 5.845 18.919 1.00 94.38 90 TYR A C 1
ATOM 718 O O . TYR A 1 90 ? 6.356 6.435 18.640 1.00 94.38 90 TYR A O 1
ATOM 726 N N . SER A 1 91 ? 4.636 6.142 20.035 1.00 92.44 91 SER A N 1
ATOM 727 C CA . SER A 1 91 ? 5.041 7.219 20.972 1.00 92.44 91 SER A CA 1
ATOM 728 C C . SER A 1 91 ? 6.465 7.090 21.520 1.00 92.44 91 SER A C 1
ATOM 730 O O . SER A 1 91 ? 7.076 8.093 21.883 1.00 92.44 91 SER A O 1
ATOM 732 N N . HIS A 1 92 ? 7.000 5.872 21.570 1.00 93.81 92 HIS A N 1
ATOM 733 C CA . HIS A 1 92 ? 8.363 5.593 22.011 1.00 93.81 92 HIS A CA 1
ATOM 734 C C . HIS A 1 92 ? 9.434 5.982 20.972 1.00 93.81 92 HIS A C 1
ATOM 736 O O . HIS A 1 92 ? 10.611 6.068 21.316 1.00 93.81 92 HIS A O 1
ATOM 742 N N . ILE A 1 93 ? 9.045 6.243 19.718 1.00 93.31 93 ILE A N 1
ATOM 743 C CA . ILE A 1 93 ? 9.943 6.617 18.621 1.00 93.31 93 ILE A CA 1
ATOM 744 C C . ILE A 1 93 ? 9.743 8.097 18.294 1.00 93.31 93 ILE A C 1
ATOM 746 O O . ILE A 1 93 ? 8.702 8.526 17.791 1.00 93.31 93 ILE A O 1
ATOM 750 N N . LYS A 1 94 ? 10.767 8.905 18.576 1.00 92.50 94 LYS A N 1
ATOM 751 C CA . LYS A 1 94 ? 10.714 10.358 18.387 1.00 92.50 94 LYS A CA 1
ATOM 752 C C . LYS A 1 94 ? 10.454 10.721 16.918 1.00 92.50 94 LYS A C 1
ATOM 754 O O . LYS A 1 94 ? 11.220 10.335 16.043 1.00 92.50 94 LYS A O 1
ATOM 759 N N . GLY A 1 95 ? 9.410 11.517 16.674 1.00 92.19 95 GLY A N 1
ATOM 760 C CA . GLY A 1 95 ? 9.043 12.042 15.349 1.00 92.19 95 GLY A CA 1
ATOM 761 C C . GLY A 1 95 ? 8.274 11.068 14.449 1.00 92.19 95 GLY A C 1
ATOM 762 O O . GLY A 1 95 ? 7.728 11.486 13.431 1.00 92.19 95 GLY A O 1
ATOM 763 N N . GLU A 1 96 ? 8.173 9.794 14.829 1.00 93.12 96 GLU A N 1
ATOM 764 C CA . GLU A 1 96 ? 7.556 8.764 13.989 1.00 93.12 96 GLU A CA 1
ATOM 765 C C . GLU A 1 96 ? 6.036 8.906 13.917 1.00 93.12 96 GLU A C 1
ATOM 767 O O . GLU A 1 96 ? 5.437 8.777 12.852 1.00 93.12 96 GLU A O 1
ATOM 772 N N . VAL A 1 97 ? 5.406 9.249 15.042 1.00 94.31 97 VAL A N 1
ATOM 773 C CA . VAL A 1 97 ? 3.961 9.489 15.097 1.00 94.31 97 VAL A CA 1
ATOM 774 C C . VAL A 1 97 ? 3.547 10.592 14.123 1.00 94.31 97 VAL A C 1
ATOM 776 O O . VAL A 1 97 ? 2.612 10.402 13.348 1.00 94.31 97 VAL A O 1
ATOM 779 N N . ASP A 1 98 ? 4.248 11.726 14.141 1.00 94.19 98 ASP A N 1
ATOM 780 C CA . ASP A 1 98 ? 3.931 12.867 13.280 1.00 94.19 98 ASP A CA 1
ATOM 781 C C . ASP A 1 98 ? 4.194 12.536 11.809 1.00 94.19 98 ASP A C 1
ATOM 783 O O . ASP A 1 98 ? 3.393 12.896 10.947 1.00 94.19 98 ASP A O 1
ATOM 787 N N . ARG A 1 99 ? 5.262 11.776 11.522 1.00 94.62 99 ARG A N 1
ATOM 788 C CA . ARG A 1 99 ? 5.567 11.284 10.174 1.00 94.62 99 ARG A CA 1
ATOM 789 C C . ARG A 1 99 ? 4.444 10.407 9.624 1.00 94.62 99 ARG A C 1
ATOM 791 O O . ARG A 1 99 ? 3.991 10.653 8.510 1.00 94.62 99 ARG A O 1
ATOM 798 N N . ILE A 1 100 ? 3.988 9.408 10.384 1.00 94.19 100 ILE A N 1
ATOM 799 C CA . ILE A 1 100 ? 2.934 8.483 9.936 1.00 94.19 100 ILE A CA 1
ATOM 800 C C . ILE A 1 100 ? 1.604 9.228 9.796 1.00 94.19 100 ILE A C 1
ATOM 802 O O . ILE A 1 100 ? 0.919 9.063 8.788 1.00 94.19 100 ILE A O 1
ATOM 806 N N . LYS A 1 101 ? 1.250 10.091 10.760 1.00 93.94 101 LYS A N 1
ATOM 807 C CA . LYS A 1 101 ? 0.038 10.924 10.681 1.00 93.94 101 LYS A CA 1
ATOM 808 C C . LYS A 1 101 ? 0.051 11.825 9.449 1.00 93.94 101 LYS A C 1
ATOM 810 O O . LYS A 1 101 ? -0.945 11.888 8.738 1.00 93.94 101 LYS A O 1
ATOM 815 N N . ALA A 1 102 ? 1.178 12.470 9.154 1.00 92.12 102 ALA A N 1
ATOM 816 C CA . ALA A 1 102 ? 1.326 13.249 7.931 1.00 92.12 102 ALA A CA 1
ATOM 817 C C . ALA A 1 102 ? 1.214 12.360 6.682 1.00 92.12 102 ALA A C 1
ATOM 819 O O . ALA A 1 102 ? 0.526 12.725 5.732 1.00 92.12 102 ALA A O 1
ATOM 820 N N . ALA A 1 103 ? 1.821 11.171 6.692 1.00 90.44 103 ALA A N 1
ATOM 821 C CA . ALA A 1 103 ? 1.805 10.264 5.549 1.00 90.44 103 ALA A CA 1
ATOM 822 C C . ALA A 1 103 ? 0.404 9.754 5.189 1.00 90.44 103 ALA A C 1
ATOM 824 O O . ALA A 1 103 ? 0.138 9.554 4.012 1.00 90.44 103 ALA A O 1
ATOM 825 N N . ILE A 1 104 ? -0.494 9.572 6.163 1.00 92.00 104 ILE A N 1
ATOM 826 C CA . ILE A 1 104 ? -1.887 9.166 5.900 1.00 92.00 104 ILE A CA 1
ATOM 827 C C . ILE A 1 104 ? -2.812 10.332 5.540 1.00 92.00 104 ILE A C 1
ATOM 829 O O . ILE A 1 104 ? -3.974 10.105 5.195 1.00 92.00 104 ILE A O 1
ATOM 833 N N . THR A 1 105 ? -2.334 11.577 5.616 1.00 85.75 105 THR A N 1
ATOM 834 C CA . THR A 1 105 ? -3.132 12.737 5.205 1.00 85.75 105 THR A CA 1
ATOM 835 C C . THR A 1 105 ? -3.154 12.854 3.676 1.00 85.75 105 THR A C 1
ATOM 837 O O . THR A 1 105 ? -2.131 12.747 3.002 1.00 85.75 105 THR A O 1
ATOM 840 N N . GLY A 1 106 ? -4.338 13.068 3.096 1.00 85.12 106 GLY A N 1
ATOM 841 C CA . GLY A 1 106 ? -4.515 13.210 1.645 1.00 85.12 106 GLY A CA 1
ATOM 842 C C . GLY A 1 106 ? -4.634 11.885 0.875 1.00 85.12 106 GLY A C 1
ATOM 843 O O . GLY A 1 106 ? -5.231 10.923 1.353 1.00 85.12 106 GLY A O 1
ATOM 844 N N . ASN A 1 107 ? -4.116 11.857 -0.360 1.00 88.81 107 ASN A N 1
ATOM 845 C CA . ASN A 1 107 ? -4.226 10.722 -1.294 1.00 88.81 107 ASN A CA 1
ATOM 846 C C . ASN A 1 107 ? -2.979 9.825 -1.241 1.00 88.81 107 ASN A C 1
ATOM 848 O O . ASN A 1 107 ? -2.296 9.611 -2.248 1.00 88.81 107 ASN A O 1
ATOM 852 N N . TRP A 1 108 ? -2.647 9.352 -0.043 1.00 92.31 108 TRP A N 1
ATOM 853 C CA . TRP A 1 108 ? -1.432 8.585 0.231 1.00 92.31 108 TRP A CA 1
ATOM 854 C C . TRP A 1 108 ? -1.363 7.266 -0.541 1.00 92.31 108 TRP A C 1
ATOM 856 O O . TRP A 1 108 ? -0.274 6.830 -0.910 1.00 92.31 108 TRP A O 1
ATOM 866 N N . GLU A 1 109 ? -2.514 6.680 -0.893 1.00 91.50 109 GLU A N 1
ATOM 867 C CA . GLU A 1 109 ? -2.584 5.454 -1.695 1.00 91.50 109 GLU A CA 1
ATOM 868 C C . GLU A 1 109 ? -2.003 5.622 -3.109 1.00 91.50 109 GLU A C 1
ATOM 870 O O . GLU A 1 109 ? -1.732 4.645 -3.807 1.00 91.50 109 GLU A O 1
ATOM 875 N N . ARG A 1 110 ? -1.813 6.874 -3.540 1.00 87.19 110 ARG A N 1
ATOM 876 C CA . ARG A 1 110 ? -1.282 7.256 -4.855 1.00 87.19 110 ARG A CA 1
ATOM 877 C C . ARG A 1 110 ? 0.193 7.654 -4.796 1.00 87.19 110 ARG A C 1
ATOM 879 O O . ARG A 1 110 ? 0.811 7.849 -5.845 1.00 87.19 110 ARG A O 1
ATOM 886 N N . GLY A 1 111 ? 0.741 7.799 -3.590 1.00 86.69 111 GLY A N 1
ATOM 887 C CA . GLY A 1 111 ? 2.104 8.250 -3.334 1.00 86.69 111 GLY A CA 1
ATOM 888 C C . GLY A 1 111 ? 3.165 7.186 -3.614 1.00 86.69 111 GLY A C 1
ATOM 889 O O . GLY A 1 111 ? 2.874 6.005 -3.802 1.00 86.69 111 GLY A O 1
ATOM 890 N N . THR A 1 112 ? 4.430 7.606 -3.625 1.00 86.31 112 THR A N 1
ATOM 891 C CA . THR A 1 112 ? 5.592 6.710 -3.773 1.00 86.31 112 THR A CA 1
ATOM 892 C C . THR A 1 112 ? 5.706 5.695 -2.645 1.00 86.31 112 THR A C 1
ATOM 894 O O . THR A 1 112 ? 6.168 4.578 -2.879 1.00 86.31 112 THR A O 1
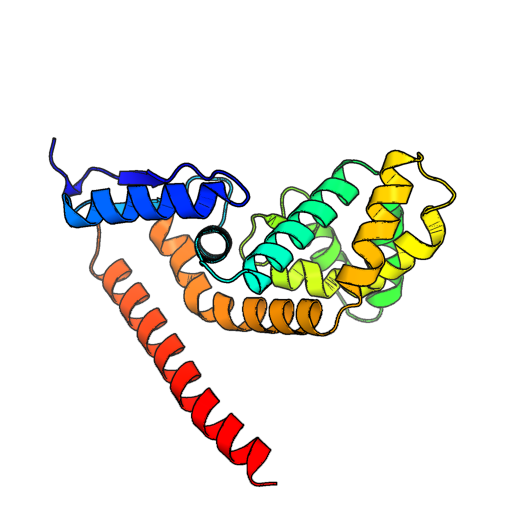ATOM 897 N N . ASP A 1 113 ? 5.233 6.081 -1.462 1.00 89.56 113 ASP A N 1
ATOM 898 C CA . ASP A 1 113 ? 5.398 5.352 -0.210 1.00 89.56 113 ASP A CA 1
ATOM 899 C C . ASP A 1 113 ? 4.116 4.630 0.228 1.00 89.56 113 ASP A C 1
ATOM 901 O O . ASP A 1 113 ? 4.054 4.122 1.341 1.00 89.56 113 ASP A O 1
ATOM 905 N N . ALA A 1 114 ? 3.106 4.514 -0.647 1.00 92.62 114 ALA A N 1
ATOM 906 C CA . ALA A 1 114 ? 1.792 3.958 -0.306 1.00 92.62 114 ALA A CA 1
ATOM 907 C C . ALA A 1 114 ? 1.870 2.587 0.392 1.00 92.62 114 ALA A C 1
ATOM 909 O O . ALA A 1 114 ? 1.213 2.355 1.404 1.00 92.62 114 ALA A O 1
ATOM 910 N N . PHE A 1 115 ? 2.704 1.673 -0.112 1.00 94.19 115 PHE A N 1
ATOM 911 C CA . PHE A 1 115 ? 2.857 0.341 0.484 1.00 94.19 115 PHE A CA 1
ATOM 912 C C . PHE A 1 115 ? 3.600 0.374 1.824 1.00 94.19 115 PHE A C 1
ATOM 914 O O . PHE A 1 115 ? 3.312 -0.440 2.698 1.00 94.19 115 PHE A O 1
ATOM 921 N N . GLN A 1 116 ? 4.523 1.325 2.004 1.00 93.94 116 GLN A N 1
ATOM 922 C CA . GLN A 1 116 ? 5.186 1.549 3.286 1.00 93.94 116 GLN A CA 1
ATOM 923 C C . GLN A 1 116 ? 4.193 2.108 4.308 1.00 93.94 116 GLN A C 1
ATOM 925 O O . GLN A 1 116 ? 4.080 1.556 5.398 1.00 93.94 116 GLN A O 1
ATOM 930 N N . THR A 1 117 ? 3.423 3.130 3.933 1.00 95.12 117 THR A N 1
ATOM 931 C CA . THR A 1 117 ? 2.368 3.701 4.775 1.00 95.12 117 THR A CA 1
ATOM 932 C C . THR A 1 117 ? 1.335 2.644 5.158 1.00 95.12 117 THR A C 1
ATOM 934 O O . THR A 1 117 ? 0.984 2.541 6.328 1.00 95.12 117 THR A O 1
ATOM 937 N N . MET A 1 118 ? 0.908 1.787 4.220 1.00 96.81 118 MET A N 1
ATOM 938 C CA . MET A 1 118 ? -0.007 0.681 4.521 1.00 96.81 118 MET A CA 1
ATOM 939 C C . MET A 1 118 ? 0.568 -0.281 5.574 1.00 96.81 118 MET A C 1
ATOM 941 O O . MET A 1 118 ? -0.167 -0.712 6.459 1.00 96.81 118 MET A O 1
ATOM 945 N N . LEU A 1 119 ? 1.862 -0.620 5.499 1.00 96.00 119 LEU A N 1
ATOM 946 C CA . LEU A 1 119 ? 2.524 -1.476 6.495 1.00 96.00 119 LEU A CA 1
ATOM 947 C C . LEU A 1 119 ? 2.575 -0.810 7.874 1.00 96.00 119 LEU A C 1
ATOM 949 O O . LEU A 1 119 ? 2.301 -1.471 8.871 1.00 96.00 119 LEU A O 1
ATOM 953 N N . GLU A 1 120 ? 2.893 0.484 7.924 1.00 95.50 120 GLU A N 1
ATOM 954 C CA . GLU A 1 120 ? 2.966 1.272 9.164 1.00 95.50 120 GLU A CA 1
ATOM 955 C C . GLU A 1 120 ? 1.609 1.381 9.865 1.00 95.50 120 GLU A C 1
ATOM 957 O O . GLU A 1 120 ? 1.534 1.386 11.091 1.00 95.50 120 GLU A O 1
ATOM 962 N N . ILE A 1 121 ? 0.514 1.437 9.107 1.00 96.69 121 ILE A N 1
ATOM 963 C CA . ILE A 1 121 ? -0.825 1.545 9.694 1.00 96.69 121 ILE A CA 1
ATOM 964 C C . ILE A 1 121 ? -1.535 0.209 9.865 1.00 96.69 121 ILE A C 1
ATOM 966 O O . ILE A 1 121 ? -2.583 0.191 10.502 1.00 96.69 121 ILE A O 1
ATOM 970 N N . LEU A 1 122 ? -1.009 -0.896 9.328 1.00 96.56 122 LEU A N 1
ATOM 971 C CA . LEU A 1 122 ? -1.717 -2.177 9.260 1.00 96.56 122 LEU A CA 1
ATOM 972 C C . LEU A 1 122 ? -2.229 -2.638 10.631 1.00 96.56 122 LEU A C 1
ATOM 974 O O . LEU A 1 122 ? -3.416 -2.926 10.794 1.00 96.56 122 LEU A O 1
ATOM 978 N N . GLU A 1 123 ? -1.340 -2.696 11.620 1.00 95.25 123 GLU A N 1
ATOM 979 C CA . GLU A 1 123 ? -1.686 -3.118 12.978 1.00 95.25 123 GLU A CA 1
ATOM 980 C C . GLU A 1 123 ? -2.585 -2.093 13.700 1.00 95.25 123 GLU A C 1
ATOM 982 O O . GLU A 1 123 ? -3.663 -2.487 14.168 1.00 95.25 123 GLU A O 1
ATOM 987 N N . PRO A 1 124 ? -2.242 -0.786 13.753 1.00 95.75 124 PRO A N 1
ATOM 988 C CA . PRO A 1 124 ? -3.135 0.242 14.287 1.00 95.75 124 PRO A CA 1
ATOM 989 C C . PRO A 1 124 ? -4.549 0.197 13.688 1.00 95.75 124 PRO A C 1
ATOM 991 O O . PRO A 1 124 ? -5.537 0.277 14.419 1.00 95.75 124 PRO A O 1
ATOM 994 N N . PHE A 1 125 ? -4.656 0.001 12.375 1.00 96.25 125 PHE A N 1
ATOM 995 C CA . PHE A 1 125 ? -5.913 -0.034 11.637 1.00 96.25 125 PHE A CA 1
ATOM 996 C C . PHE A 1 125 ? -6.747 -1.283 11.935 1.00 96.25 125 PHE A C 1
ATOM 998 O O . PHE A 1 125 ? -7.950 -1.178 12.184 1.00 96.25 125 PHE A O 1
ATOM 1005 N N . LEU A 1 126 ? -6.121 -2.464 11.994 1.00 95.31 126 LEU A N 1
ATOM 1006 C CA . LEU A 1 126 ? -6.789 -3.702 12.409 1.00 95.31 126 LEU A CA 1
ATOM 1007 C C . LEU A 1 126 ? -7.374 -3.588 13.823 1.00 95.31 126 LEU A C 1
ATOM 1009 O O . LEU A 1 126 ? -8.472 -4.090 14.081 1.00 95.31 126 LEU A O 1
ATOM 1013 N N . ASN A 1 127 ? -6.665 -2.907 14.725 1.00 94.38 127 ASN A N 1
ATOM 1014 C CA . ASN A 1 127 ? -7.146 -2.636 16.076 1.00 94.38 127 ASN A CA 1
ATOM 1015 C C . ASN A 1 127 ? -8.341 -1.674 16.076 1.00 94.38 127 ASN A C 1
ATOM 1017 O O . ASN A 1 127 ? -9.294 -1.903 16.817 1.00 94.38 127 ASN A O 1
ATOM 1021 N N . CYS A 1 128 ? -8.342 -0.649 15.218 1.00 94.00 128 CYS A N 1
ATOM 1022 C CA . CYS A 1 128 ? -9.488 0.248 15.059 1.00 94.00 128 CYS A CA 1
ATOM 1023 C C . CYS A 1 128 ? -10.739 -0.474 14.552 1.00 94.00 128 CYS A C 1
ATOM 1025 O O . CYS A 1 128 ? -11.806 -0.292 15.135 1.00 94.00 128 CYS A O 1
ATOM 1027 N N . ILE A 1 129 ? -10.612 -1.322 13.522 1.00 92.81 129 ILE A N 1
ATOM 1028 C CA . ILE A 1 129 ? -11.747 -2.083 12.974 1.00 92.81 129 ILE A CA 1
ATOM 1029 C C . ILE A 1 129 ? -12.453 -2.873 14.084 1.00 92.81 129 ILE A C 1
ATOM 1031 O O . ILE A 1 129 ? -13.674 -2.838 14.185 1.00 92.81 129 ILE A O 1
ATOM 1035 N N . ASN A 1 130 ? -11.699 -3.549 14.956 1.00 89.50 130 ASN A N 1
ATOM 1036 C CA . ASN A 1 130 ? -12.285 -4.362 16.027 1.00 89.50 130 ASN A CA 1
ATOM 1037 C C . ASN A 1 130 ? -13.127 -3.554 17.024 1.00 89.50 130 ASN A C 1
ATOM 1039 O O . ASN A 1 130 ? -14.036 -4.109 17.632 1.00 89.50 130 ASN A O 1
ATOM 1043 N N . GLU A 1 131 ? -12.824 -2.270 17.207 1.00 89.44 131 GLU A N 1
ATOM 1044 C CA . GLU A 1 131 ? -13.473 -1.425 18.210 1.00 89.44 131 GLU A CA 1
ATOM 1045 C C . GLU A 1 131 ? -14.684 -0.657 17.678 1.00 89.44 131 GLU A C 1
ATOM 1047 O O . GLU A 1 131 ? -15.566 -0.298 18.464 1.00 89.44 131 GLU A O 1
ATOM 1052 N N . ILE A 1 132 ? -14.711 -0.359 16.374 1.00 90.44 132 ILE A N 1
ATOM 1053 C CA . ILE A 1 132 ? -15.724 0.530 15.791 1.00 90.44 132 ILE A CA 1
ATOM 1054 C C . ILE A 1 132 ? -16.714 -0.174 14.869 1.00 90.44 132 ILE A C 1
ATOM 1056 O O . ILE A 1 132 ? -17.727 0.429 14.541 1.00 90.44 132 ILE A O 1
ATOM 1060 N N . ILE A 1 133 ? -16.459 -1.422 14.463 1.00 88.62 133 ILE A N 1
ATOM 1061 C CA . ILE A 1 133 ? -17.317 -2.141 13.505 1.00 88.62 133 ILE A CA 1
ATOM 1062 C C . ILE A 1 133 ? -18.786 -2.230 13.952 1.00 88.62 133 ILE A C 1
ATOM 1064 O O . ILE A 1 133 ? -19.674 -2.264 13.116 1.00 88.62 133 ILE A O 1
ATOM 1068 N N . SER A 1 134 ? -19.054 -2.214 15.261 1.00 88.00 134 SER A N 1
ATOM 1069 C CA . SER A 1 134 ? -20.408 -2.211 15.835 1.00 88.00 134 SER A CA 1
ATOM 1070 C C . SER A 1 134 ? -21.037 -0.819 15.985 1.00 88.00 134 SER A C 1
ATOM 1072 O O . SER A 1 134 ? -22.158 -0.709 16.473 1.00 88.00 134 SER A O 1
ATOM 1074 N N . LYS A 1 135 ? -20.309 0.248 15.635 1.00 88.56 135 LYS A N 1
ATOM 1075 C CA . LYS A 1 135 ? -20.688 1.657 15.851 1.00 88.56 135 LYS A CA 1
ATOM 1076 C C . LYS A 1 135 ? -20.855 2.451 14.553 1.00 88.56 135 LYS A C 1
ATOM 1078 O O . LYS A 1 135 ? -21.181 3.633 14.612 1.00 88.56 135 LYS A O 1
ATOM 1083 N N . VAL A 1 136 ? -20.567 1.833 13.414 1.00 89.75 136 VAL A N 1
ATOM 1084 C CA . VAL A 1 136 ? -20.683 2.424 12.074 1.00 89.75 136 VAL A CA 1
ATOM 1085 C C . VAL A 1 136 ? -21.964 1.937 11.394 1.00 89.75 136 VAL A C 1
ATOM 1087 O O . VAL A 1 136 ? -22.618 1.022 11.895 1.00 89.75 136 VAL A O 1
ATOM 1090 N N . ASP A 1 137 ? -22.338 2.562 10.279 1.00 91.56 137 ASP A N 1
ATOM 1091 C CA . ASP A 1 137 ? -23.457 2.105 9.453 1.00 91.56 137 ASP A CA 1
ATOM 1092 C C . ASP A 1 137 ? -23.221 0.691 8.894 1.00 91.56 137 ASP A C 1
ATOM 1094 O O . ASP A 1 137 ? -22.087 0.208 8.833 1.00 91.56 137 ASP A O 1
ATOM 1098 N N . GLU A 1 138 ? -24.307 0.027 8.498 1.00 90.69 138 GLU A N 1
ATOM 1099 C CA . GLU A 1 138 ? -24.296 -1.370 8.053 1.00 90.69 138 GLU A CA 1
ATOM 1100 C C . GLU A 1 138 ? -23.367 -1.598 6.850 1.00 90.69 138 GLU A C 1
ATOM 1102 O O . GLU A 1 138 ? -22.559 -2.529 6.878 1.00 90.69 138 GLU A O 1
ATOM 1107 N N . ASP A 1 139 ? -23.391 -0.702 5.857 1.00 90.38 139 ASP A N 1
ATOM 1108 C CA . ASP A 1 139 ? -22.537 -0.787 4.666 1.00 90.38 139 ASP A CA 1
ATOM 1109 C C . ASP A 1 139 ? -21.049 -0.702 5.044 1.00 90.38 139 ASP A C 1
ATOM 1111 O O . ASP A 1 139 ? -20.208 -1.483 4.584 1.00 90.38 139 ASP A O 1
ATOM 1115 N N . THR A 1 140 ? -20.705 0.243 5.919 1.00 90.50 140 THR A N 1
ATOM 1116 C CA . THR A 1 140 ? -19.337 0.435 6.405 1.00 90.50 140 THR A CA 1
ATOM 1117 C C . THR A 1 140 ? -18.873 -0.732 7.284 1.00 90.50 140 THR A C 1
ATOM 1119 O O . THR A 1 140 ? -17.724 -1.174 7.170 1.00 90.50 140 THR A O 1
ATOM 1122 N N . ALA A 1 141 ? -19.755 -1.278 8.126 1.00 91.75 141 ALA A N 1
ATOM 1123 C CA . ALA A 1 141 ? -19.473 -2.456 8.943 1.00 91.75 141 ALA A CA 1
ATOM 1124 C C . ALA A 1 141 ? -19.222 -3.697 8.075 1.00 91.75 141 ALA A C 1
ATOM 1126 O O . ALA A 1 141 ? -18.257 -4.432 8.310 1.00 91.75 141 ALA A O 1
ATOM 1127 N N . GLU A 1 142 ? -20.042 -3.910 7.042 1.00 92.81 142 GLU A N 1
ATOM 1128 C CA . GLU A 1 142 ? -19.877 -5.004 6.087 1.00 92.81 142 GLU A CA 1
ATOM 1129 C C . GLU A 1 142 ? -18.540 -4.881 5.341 1.00 92.81 142 GLU A C 1
ATOM 1131 O O . GLU A 1 142 ? -17.787 -5.854 5.224 1.00 92.81 142 GLU A O 1
ATOM 1136 N N . GLN A 1 143 ? -18.193 -3.671 4.893 1.00 92.31 143 GLN A N 1
ATOM 1137 C CA . GLN A 1 143 ? -16.920 -3.403 4.231 1.00 92.31 143 GLN A CA 1
ATOM 1138 C C . GLN A 1 143 ? -15.723 -3.708 5.152 1.00 92.31 143 GLN A C 1
ATOM 1140 O O . GLN A 1 143 ? -14.785 -4.411 4.765 1.00 92.31 143 GLN A O 1
ATOM 1145 N N . MET A 1 144 ? -15.771 -3.258 6.410 1.00 93.56 144 MET A N 1
ATOM 1146 C CA . MET A 1 144 ? -14.754 -3.578 7.419 1.00 93.56 144 MET A CA 1
ATOM 1147 C C . MET A 1 144 ? -14.641 -5.084 7.685 1.00 93.56 144 MET A C 1
ATOM 1149 O O . MET A 1 144 ? -13.530 -5.608 7.822 1.00 93.56 144 MET A O 1
ATOM 1153 N N . ALA A 1 145 ? -15.773 -5.792 7.741 1.00 93.50 145 ALA A N 1
ATOM 1154 C CA . ALA A 1 145 ? -15.815 -7.237 7.941 1.00 93.50 145 ALA A CA 1
ATOM 1155 C C . ALA A 1 145 ? -15.149 -7.995 6.783 1.00 93.50 145 ALA A C 1
ATOM 1157 O O . ALA A 1 145 ? -14.427 -8.963 7.0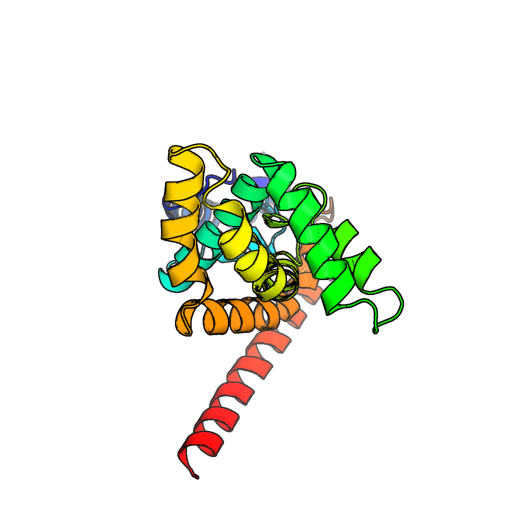32 1.00 93.50 145 ALA A O 1
ATOM 1158 N N . LYS A 1 146 ? -15.330 -7.530 5.539 1.00 94.56 146 LYS A N 1
ATOM 1159 C CA . LYS A 1 146 ? -14.684 -8.085 4.336 1.00 94.56 146 LYS A CA 1
ATOM 1160 C C . LYS A 1 146 ? -13.181 -7.794 4.290 1.00 94.56 146 LYS A C 1
ATOM 1162 O O . LYS A 1 146 ? -12.400 -8.683 3.949 1.00 94.56 146 LYS A O 1
ATOM 1167 N N . LEU A 1 147 ? -12.760 -6.588 4.677 1.00 94.75 147 LEU A N 1
ATOM 1168 C CA . LEU A 1 147 ? -11.349 -6.179 4.680 1.00 94.75 147 LEU A CA 1
ATOM 1169 C C . LEU A 1 147 ? -10.516 -6.897 5.745 1.00 94.75 147 LEU A C 1
ATOM 1171 O O . LEU A 1 147 ? -9.391 -7.326 5.485 1.00 94.75 147 LEU A O 1
ATOM 1175 N N . LYS A 1 148 ? -11.057 -7.061 6.954 1.00 94.44 148 LYS A N 1
ATOM 1176 C CA . LYS A 1 148 ? -10.344 -7.634 8.105 1.00 94.44 148 LYS A CA 1
ATOM 1177 C C . LYS A 1 148 ? -9.613 -8.964 7.821 1.00 94.44 148 LYS A C 1
ATOM 1179 O O . LYS A 1 148 ? -8.434 -9.052 8.174 1.00 94.44 148 LYS A O 1
ATOM 1184 N N . PRO A 1 149 ? -10.223 -10.003 7.215 1.00 95.62 149 PRO A N 1
ATOM 1185 C CA . PRO A 1 149 ? -9.516 -11.246 6.898 1.00 95.62 149 PRO A CA 1
ATOM 1186 C C . PRO A 1 149 ? -8.461 -11.075 5.796 1.00 95.62 149 PRO A C 1
ATOM 1188 O O . PRO A 1 149 ? -7.451 -11.775 5.821 1.00 95.62 149 PRO A O 1
ATOM 1191 N N . VAL A 1 150 ? -8.653 -10.142 4.856 1.00 96.50 150 VAL A N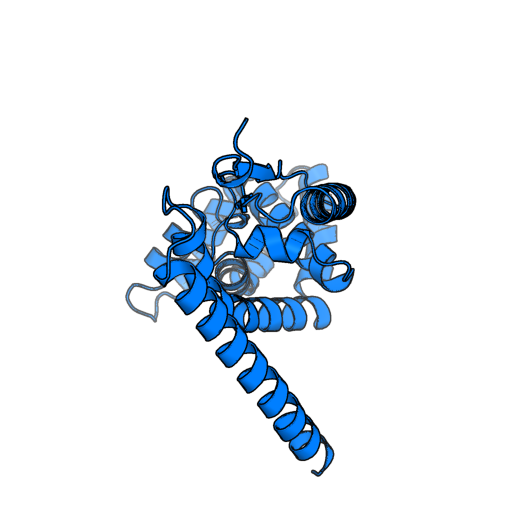 1
ATOM 1192 C CA . VAL A 1 150 ? -7.670 -9.848 3.800 1.00 96.50 150 VAL A CA 1
ATOM 1193 C C . VAL A 1 150 ? -6.416 -9.222 4.401 1.00 96.50 150 VAL A C 1
ATOM 1195 O O . VAL A 1 150 ? -5.312 -9.677 4.119 1.00 96.50 150 VAL A O 1
ATOM 1198 N N . LEU A 1 151 ? -6.584 -8.246 5.291 1.00 95.94 151 LEU A N 1
ATOM 1199 C CA . LEU A 1 151 ? -5.482 -7.539 5.949 1.00 95.94 151 LEU A CA 1
ATOM 1200 C C . LEU A 1 151 ? -4.651 -8.440 6.875 1.00 95.94 151 LEU A C 1
ATOM 1202 O O . LEU A 1 151 ? -3.461 -8.204 7.061 1.00 95.94 151 LEU A O 1
ATOM 1206 N N . LYS A 1 152 ? -5.259 -9.495 7.429 1.00 95.44 152 LYS A N 1
ATOM 1207 C CA . LYS A 1 152 ? -4.566 -10.518 8.233 1.00 95.44 152 LYS A CA 1
ATOM 1208 C C . LYS A 1 152 ? -3.932 -11.633 7.398 1.00 95.44 152 LYS A C 1
ATOM 1210 O O . LYS A 1 152 ? -3.242 -12.488 7.948 1.00 95.44 152 LYS A O 1
ATOM 1215 N N . ASN A 1 153 ? -4.195 -11.681 6.094 1.00 96.50 153 ASN A N 1
ATOM 1216 C CA . ASN A 1 153 ? -3.725 -12.767 5.250 1.00 96.50 153 ASN A CA 1
ATOM 1217 C C . ASN A 1 153 ? -2.204 -12.678 5.044 1.00 96.50 153 ASN A C 1
ATOM 1219 O O . ASN A 1 153 ? -1.687 -11.657 4.594 1.00 96.50 153 ASN A O 1
ATOM 1223 N N . PHE A 1 154 ? -1.491 -13.776 5.302 1.00 94.06 154 PHE A N 1
ATOM 1224 C CA . PHE A 1 154 ? -0.035 -13.827 5.145 1.00 94.06 154 PHE A CA 1
ATOM 1225 C C . PHE A 1 154 ? 0.426 -13.463 3.727 1.00 94.06 154 PHE A C 1
ATOM 1227 O O . PHE A 1 154 ? 1.362 -12.685 3.572 1.00 94.06 154 PHE A O 1
ATOM 1234 N N . ASN A 1 155 ? -0.260 -13.944 2.685 1.00 93.69 155 ASN A N 1
ATOM 1235 C CA . ASN A 1 155 ? 0.109 -13.635 1.301 1.00 93.69 155 ASN A CA 1
ATOM 1236 C C . ASN A 1 155 ? -0.088 -12.150 0.978 1.00 93.69 155 ASN A C 1
ATOM 1238 O O . ASN A 1 155 ? 0.704 -11.591 0.222 1.00 93.69 155 ASN A O 1
ATOM 1242 N N . PHE A 1 156 ? -1.109 -11.504 1.553 1.00 95.31 156 PHE A N 1
ATOM 1243 C CA . PHE A 1 156 ? -1.292 -10.055 1.436 1.00 95.31 156 PHE A CA 1
ATOM 1244 C C . PHE A 1 156 ? -0.107 -9.310 2.061 1.00 95.31 156 PHE A C 1
ATOM 1246 O O . PHE A 1 156 ? 0.530 -8.509 1.380 1.00 95.31 156 PHE A O 1
ATOM 1253 N N . ILE A 1 157 ? 0.240 -9.634 3.312 1.00 95.69 157 ILE A N 1
ATOM 1254 C CA . ILE A 1 157 ? 1.343 -8.993 4.045 1.00 95.69 157 ILE A CA 1
ATOM 1255 C C . ILE A 1 157 ? 2.677 -9.216 3.324 1.00 95.69 157 ILE A C 1
ATOM 1257 O O . ILE A 1 157 ? 3.419 -8.266 3.086 1.00 95.69 157 ILE A O 1
ATOM 1261 N N . MET A 1 158 ? 2.966 -10.450 2.907 1.00 94.62 158 MET A N 1
ATOM 1262 C CA . MET A 1 158 ? 4.191 -10.770 2.174 1.00 94.62 158 MET A CA 1
ATOM 1263 C C . MET A 1 158 ? 4.274 -10.029 0.845 1.00 94.62 158 MET A C 1
ATOM 1265 O O . MET A 1 158 ? 5.312 -9.451 0.532 1.00 94.62 158 MET A O 1
ATOM 1269 N N . THR A 1 159 ? 3.182 -9.994 0.078 1.00 94.25 159 THR A N 1
ATOM 1270 C CA . THR A 1 159 ? 3.153 -9.249 -1.187 1.00 94.25 159 THR A CA 1
ATOM 1271 C C . THR A 1 159 ? 3.375 -7.759 -0.929 1.00 94.25 159 THR A C 1
ATOM 1273 O O . THR A 1 159 ? 4.157 -7.133 -1.636 1.00 94.25 159 THR A O 1
ATOM 1276 N N . LEU A 1 160 ? 2.771 -7.194 0.119 1.00 94.56 160 LEU A N 1
ATOM 1277 C CA . LEU A 1 160 ? 2.954 -5.797 0.508 1.00 94.56 160 LEU A CA 1
ATOM 1278 C C . LEU A 1 160 ? 4.422 -5.476 0.858 1.00 94.56 160 LEU A C 1
ATOM 1280 O O . LEU A 1 160 ? 4.967 -4.475 0.389 1.00 94.56 160 LEU A O 1
ATOM 1284 N N . VAL A 1 161 ? 5.090 -6.360 1.608 1.00 93.38 161 VAL A N 1
ATOM 1285 C CA . VAL A 1 161 ? 6.522 -6.248 1.937 1.00 93.38 161 VAL A CA 1
ATOM 1286 C C . VAL A 1 161 ? 7.393 -6.348 0.683 1.00 93.38 161 VAL A C 1
ATOM 1288 O O . VAL A 1 161 ? 8.320 -5.552 0.520 1.00 93.38 161 VAL A O 1
ATOM 1291 N N . VAL A 1 162 ? 7.103 -7.283 -0.225 1.00 90.94 162 VAL A N 1
ATOM 1292 C CA . VAL A 1 162 ? 7.828 -7.405 -1.500 1.00 90.94 162 VAL A CA 1
ATOM 1293 C C . VAL A 1 162 ? 7.667 -6.129 -2.324 1.00 90.94 162 VAL A C 1
ATOM 1295 O O . VAL A 1 162 ? 8.667 -5.553 -2.745 1.00 90.94 162 VAL A O 1
ATOM 1298 N N . LEU A 1 163 ? 6.439 -5.627 -2.484 1.00 92.19 163 LEU A N 1
ATOM 1299 C CA . LEU A 1 163 ? 6.158 -4.409 -3.247 1.00 92.19 163 LEU A CA 1
ATOM 1300 C C . LEU A 1 163 ? 6.912 -3.197 -2.695 1.00 92.19 163 LEU A C 1
ATOM 1302 O O . LEU A 1 163 ? 7.567 -2.498 -3.467 1.00 92.19 163 LEU A O 1
ATOM 1306 N N . LYS A 1 164 ? 6.897 -2.984 -1.372 1.00 91.06 164 LYS A N 1
ATOM 1307 C CA . LYS A 1 164 ? 7.687 -1.930 -0.714 1.00 91.06 164 LYS A CA 1
ATOM 1308 C C . LYS A 1 164 ? 9.170 -2.013 -1.102 1.00 91.06 164 LYS A C 1
ATOM 1310 O O . LYS A 1 164 ? 9.761 -1.016 -1.513 1.00 91.06 164 LYS A O 1
ATOM 1315 N N . ASN A 1 165 ? 9.781 -3.190 -0.960 1.00 87.25 165 ASN A N 1
ATOM 1316 C CA . ASN A 1 165 ? 11.222 -3.353 -1.161 1.00 87.25 165 ASN A CA 1
ATOM 1317 C C . ASN A 1 165 ? 11.621 -3.272 -2.642 1.00 87.25 165 ASN A C 1
ATOM 1319 O O . ASN A 1 165 ? 12.619 -2.637 -2.982 1.00 87.25 165 ASN A O 1
ATOM 1323 N N . THR A 1 166 ? 10.829 -3.856 -3.542 1.00 84.94 166 THR A N 1
ATOM 1324 C CA . THR A 1 166 ? 11.122 -3.837 -4.979 1.00 84.94 166 THR A CA 1
ATOM 1325 C C . THR A 1 166 ? 10.896 -2.452 -5.584 1.00 84.94 166 THR A C 1
ATOM 1327 O O . THR A 1 166 ? 11.710 -1.994 -6.386 1.00 84.94 166 THR A O 1
ATOM 1330 N N . LEU A 1 167 ? 9.839 -1.737 -5.184 1.00 84.94 167 LEU A N 1
ATOM 1331 C CA . LEU A 1 167 ? 9.529 -0.423 -5.758 1.00 84.94 167 LEU A CA 1
ATOM 1332 C C . LEU A 1 167 ? 10.483 0.687 -5.316 1.00 84.94 167 LEU A C 1
ATOM 1334 O O . LEU A 1 167 ? 10.624 1.685 -6.024 1.00 84.94 167 LEU A O 1
ATOM 1338 N N . CYS A 1 168 ? 11.198 0.499 -4.205 1.00 79.06 168 CYS A N 1
ATOM 1339 C CA . CYS A 1 168 ? 12.287 1.392 -3.818 1.00 79.06 168 CYS A CA 1
ATOM 1340 C C . CYS A 1 168 ? 13.340 1.510 -4.938 1.00 79.06 168 CYS A C 1
ATOM 1342 O O . CYS A 1 168 ? 13.811 2.609 -5.231 1.00 79.06 168 CYS A O 1
ATOM 1344 N N . CYS A 1 169 ? 13.613 0.417 -5.662 1.00 77.12 169 CYS A N 1
ATOM 1345 C CA . CYS A 1 169 ? 14.590 0.387 -6.755 1.00 77.12 169 CYS A CA 1
ATOM 1346 C C . CYS A 1 169 ? 14.206 1.273 -7.951 1.00 77.12 169 CYS A C 1
ATOM 1348 O O . CYS A 1 169 ? 15.077 1.726 -8.691 1.00 77.12 169 CYS A O 1
ATOM 1350 N N . VAL A 1 170 ? 12.907 1.523 -8.146 1.00 77.81 170 VAL A N 1
ATOM 1351 C CA . VAL A 1 170 ? 12.376 2.351 -9.243 1.00 77.81 170 VAL A CA 1
ATOM 1352 C C . VAL A 1 170 ? 11.895 3.722 -8.771 1.00 77.81 170 VAL A C 1
ATOM 1354 O O . VAL A 1 170 ? 11.467 4.535 -9.587 1.00 77.81 170 VAL A O 1
ATOM 1357 N N . SER A 1 171 ? 12.021 4.024 -7.476 1.00 79.06 171 SER A N 1
ATOM 1358 C CA . SER A 1 171 ? 11.567 5.287 -6.883 1.00 79.06 171 SER A CA 1
ATOM 1359 C C . SER A 1 171 ? 12.193 6.516 -7.556 1.00 79.06 171 SER A C 1
ATOM 1361 O O . SER A 1 171 ? 11.490 7.491 -7.825 1.00 79.06 171 SER A O 1
ATOM 1363 N N . ILE A 1 172 ? 13.470 6.425 -7.941 1.00 77.06 172 ILE A N 1
ATOM 1364 C CA . ILE A 1 172 ? 14.230 7.465 -8.652 1.00 77.06 172 ILE A CA 1
ATOM 1365 C C . ILE A 1 172 ? 13.631 7.839 -10.021 1.00 77.06 172 ILE A C 1
ATOM 1367 O O . ILE A 1 172 ? 13.843 8.941 -10.533 1.00 77.06 172 ILE A O 1
ATOM 1371 N N . LEU A 1 173 ? 12.840 6.943 -10.620 1.00 77.31 173 LEU A N 1
ATOM 1372 C CA . LEU A 1 173 ? 12.168 7.203 -11.891 1.00 77.31 173 LEU A CA 1
ATOM 1373 C C . LEU A 1 173 ? 10.956 8.126 -11.723 1.00 77.31 173 LEU A C 1
ATOM 1375 O O . LEU A 1 173 ? 10.585 8.792 -12.685 1.00 77.31 173 LEU A O 1
ATOM 1379 N N . ASN A 1 174 ? 10.377 8.245 -10.520 1.00 76.38 174 ASN A N 1
ATOM 1380 C CA . ASN A 1 174 ? 9.235 9.136 -10.284 1.00 76.38 174 ASN A CA 1
ATOM 1381 C C . ASN A 1 174 ? 9.575 10.598 -10.579 1.00 76.38 174 ASN A C 1
ATOM 1383 O O . ASN A 1 174 ? 8.828 11.260 -11.291 1.00 76.38 174 ASN A O 1
ATOM 1387 N N . SER A 1 175 ? 10.696 11.102 -10.058 1.00 73.12 175 SER A N 1
ATOM 1388 C CA . SER A 1 175 ? 11.140 12.478 -10.317 1.00 73.12 175 SER A CA 1
ATOM 1389 C C . SER A 1 175 ? 11.631 12.655 -11.756 1.00 73.12 175 SER A C 1
ATOM 1391 O O . SER A 1 175 ? 11.376 13.686 -12.374 1.00 73.12 175 SER A O 1
ATOM 1393 N N . SER A 1 176 ? 12.276 11.626 -12.313 1.00 69.88 176 SER A N 1
ATOM 1394 C CA . SER A 1 176 ? 12.853 11.664 -13.662 1.00 69.88 176 SER A CA 1
ATOM 1395 C C . SER A 1 176 ? 11.792 11.666 -14.774 1.00 69.88 176 SER A C 1
ATOM 1397 O O . SER A 1 176 ? 11.998 12.289 -15.812 1.00 69.88 176 SER A O 1
ATOM 1399 N N . LEU A 1 177 ? 10.651 10.997 -14.565 1.00 68.69 177 LEU A N 1
ATOM 1400 C CA . LEU A 1 177 ? 9.565 10.883 -15.552 1.00 68.69 177 LEU A CA 1
ATOM 1401 C C . LEU A 1 177 ? 8.487 11.972 -15.424 1.00 68.69 177 LEU A C 1
ATOM 1403 O O . LEU A 1 177 ? 7.781 12.228 -16.398 1.00 68.69 177 LEU A O 1
ATOM 1407 N N . ARG A 1 178 ? 8.367 12.631 -14.260 1.00 61.97 178 ARG A N 1
ATOM 1408 C CA . ARG A 1 178 ? 7.419 13.743 -14.031 1.00 61.97 178 ARG A CA 1
ATOM 1409 C C . ARG A 1 178 ? 7.886 15.095 -14.600 1.00 61.97 178 ARG A C 1
ATOM 1411 O O . ARG A 1 178 ? 7.104 16.038 -14.628 1.00 61.97 178 ARG A O 1
ATOM 1418 N N . GLY A 1 179 ? 9.142 15.223 -15.036 1.00 55.22 179 GLY A N 1
ATOM 1419 C CA . GLY A 1 179 ? 9.713 16.491 -15.512 1.00 55.22 179 GLY A CA 1
ATOM 1420 C C . GLY A 1 179 ? 9.598 16.744 -17.025 1.00 55.22 179 GLY A C 1
ATOM 1421 O O . GLY A 1 179 ? 9.487 15.818 -17.830 1.00 55.22 179 GLY A O 1
ATOM 1422 N N . ILE A 1 180 ? 9.766 18.015 -17.424 1.00 51.38 180 ILE A N 1
ATOM 1423 C CA . ILE A 1 180 ? 9.888 18.518 -18.820 1.00 51.38 180 ILE A CA 1
ATOM 1424 C C . ILE A 1 180 ? 11.217 18.071 -19.475 1.00 51.38 180 ILE A C 1
ATOM 1426 O O . ILE A 1 180 ? 11.653 18.594 -20.495 1.00 51.38 180 ILE A O 1
ATOM 1430 N N . ILE A 1 181 ? 11.914 17.096 -18.898 1.00 50.03 181 ILE A N 1
ATOM 1431 C CA . ILE A 1 181 ? 13.228 16.675 -19.367 1.00 50.03 181 ILE A CA 1
ATOM 1432 C C . ILE A 1 181 ? 12.999 15.944 -20.696 1.00 50.03 181 ILE A C 1
ATOM 1434 O O . ILE A 1 181 ? 12.524 14.806 -20.706 1.00 50.03 181 ILE A O 1
ATOM 1438 N N . SER A 1 182 ? 13.240 16.627 -21.827 1.00 50.94 182 SER A N 1
ATOM 1439 C CA . SER A 1 182 ? 13.540 15.992 -23.126 1.00 50.94 182 SER A CA 1
ATOM 1440 C C . SER A 1 182 ? 14.417 14.784 -22.841 1.00 50.94 182 SER A C 1
ATOM 1442 O O . SER A 1 182 ? 15.291 14.959 -22.002 1.00 50.94 182 SER A O 1
ATOM 1444 N N . ILE A 1 183 ? 14.163 13.608 -23.436 1.00 57.75 183 ILE A N 1
ATOM 1445 C CA . ILE A 1 183 ? 14.878 12.342 -23.167 1.00 57.75 183 ILE A CA 1
ATOM 1446 C C . ILE A 1 183 ? 16.389 12.608 -23.152 1.00 57.75 183 ILE A C 1
ATOM 1448 O O . ILE A 1 183 ? 17.068 12.542 -24.173 1.00 57.75 183 ILE A O 1
ATOM 1452 N N . SER A 1 184 ? 16.910 12.990 -21.994 1.00 60.75 184 SER A N 1
ATOM 1453 C CA . SER A 1 184 ? 18.267 13.476 -21.870 1.00 60.75 184 SER A CA 1
ATOM 1454 C C . SER A 1 184 ? 19.115 12.275 -21.517 1.00 60.75 184 SER A C 1
ATOM 1456 O O . SER A 1 184 ? 18.625 11.272 -20.981 1.00 60.75 184 SER A O 1
ATOM 1458 N N . SER A 1 185 ? 20.411 12.383 -21.769 1.00 63.59 185 SER A N 1
ATOM 1459 C CA . SER A 1 185 ? 21.394 11.423 -21.270 1.00 63.59 185 SER A CA 1
ATOM 1460 C C . SER A 1 185 ? 21.203 11.117 -19.772 1.00 63.59 185 SER A C 1
ATOM 1462 O O . SER A 1 185 ? 21.448 9.991 -19.345 1.00 63.59 185 SER A O 1
ATOM 1464 N N . THR A 1 186 ? 20.672 12.061 -18.981 1.00 67.75 186 THR A N 1
ATOM 1465 C CA . THR A 1 186 ? 20.317 11.875 -17.565 1.00 67.75 186 THR A CA 1
ATOM 1466 C C . THR A 1 186 ? 19.195 10.857 -17.353 1.00 67.75 186 THR A C 1
ATOM 1468 O O . THR A 1 186 ? 19.340 9.978 -16.509 1.00 67.75 186 THR A O 1
ATOM 1471 N N . LEU A 1 187 ? 18.092 10.920 -18.109 1.00 71.81 187 LEU A N 1
ATOM 1472 C CA . LEU A 1 187 ? 16.993 9.955 -17.967 1.00 71.81 187 LEU A CA 1
ATOM 1473 C C . LEU A 1 187 ? 17.442 8.547 -18.383 1.00 71.81 187 LEU A C 1
ATOM 1475 O O . LEU A 1 187 ? 17.155 7.575 -17.684 1.00 71.81 187 LEU A O 1
ATOM 1479 N N . GLN A 1 188 ? 18.198 8.444 -19.480 1.00 73.81 188 GLN A N 1
ATOM 1480 C CA . GLN A 1 188 ? 18.777 7.174 -19.934 1.00 73.81 188 GLN A CA 1
ATOM 1481 C C . GLN A 1 188 ? 19.716 6.568 -18.884 1.00 73.81 188 GLN A C 1
ATOM 1483 O O . GLN A 1 188 ? 19.660 5.365 -18.614 1.00 73.81 188 GLN A O 1
ATOM 1488 N N . TYR A 1 189 ? 20.546 7.402 -18.254 1.00 78.69 189 TYR A N 1
ATOM 1489 C CA . TYR A 1 189 ? 21.428 6.989 -17.168 1.00 78.69 189 TYR A CA 1
ATOM 1490 C C . TYR A 1 189 ? 20.642 6.499 -15.944 1.00 78.69 189 TYR A C 1
ATOM 1492 O O . TYR A 1 189 ? 20.930 5.420 -15.422 1.00 78.69 189 TYR A O 1
ATOM 1500 N N . THR A 1 190 ? 19.600 7.224 -15.523 1.00 79.81 190 THR A N 1
ATOM 1501 C CA . THR A 1 190 ? 18.747 6.821 -14.396 1.00 79.81 190 THR A CA 1
ATOM 1502 C C . THR A 1 190 ? 18.042 5.490 -14.660 1.00 79.81 190 THR A C 1
ATOM 1504 O O . THR A 1 190 ? 18.059 4.612 -13.797 1.00 79.81 190 THR A O 1
ATOM 1507 N N . ILE A 1 191 ? 17.471 5.302 -15.855 1.00 80.94 191 ILE A N 1
ATOM 1508 C CA . ILE A 1 191 ? 16.846 4.031 -16.258 1.00 80.94 191 ILE A CA 1
ATOM 1509 C C . ILE A 1 191 ? 17.877 2.900 -16.228 1.00 80.94 191 ILE A C 1
ATOM 1511 O O . ILE A 1 191 ? 17.623 1.847 -15.643 1.00 80.94 191 ILE A O 1
ATOM 1515 N N . SER A 1 192 ? 19.064 3.127 -16.793 1.00 83.69 192 SER A N 1
ATOM 1516 C CA . SER A 1 192 ? 20.142 2.132 -16.814 1.00 83.69 192 SER A CA 1
ATOM 1517 C C . SER A 1 192 ? 20.578 1.721 -15.406 1.00 83.69 192 SER A C 1
ATOM 1519 O O . SER A 1 192 ? 20.815 0.542 -15.148 1.00 83.69 192 SER A O 1
ATOM 1521 N N . ASN A 1 193 ? 20.655 2.670 -14.474 1.00 84.94 193 ASN A N 1
ATOM 1522 C CA . ASN A 1 193 ? 21.003 2.387 -13.083 1.00 84.94 193 ASN A CA 1
ATOM 1523 C C . ASN A 1 193 ? 19.897 1.633 -12.342 1.00 84.94 193 ASN A C 1
ATOM 1525 O O . ASN A 1 193 ? 20.202 0.673 -11.635 1.00 84.94 193 ASN A O 1
ATOM 1529 N N . ALA A 1 194 ? 18.630 2.012 -12.534 1.00 84.38 194 ALA A N 1
ATOM 1530 C CA . ALA A 1 194 ? 17.499 1.280 -11.968 1.00 84.38 194 ALA A CA 1
ATOM 1531 C C . ALA A 1 194 ? 17.481 -0.178 -12.468 1.00 84.38 194 ALA A C 1
ATOM 1533 O O . ALA A 1 194 ? 17.341 -1.104 -11.672 1.00 84.38 194 ALA A O 1
ATOM 1534 N N . LEU A 1 195 ? 17.724 -0.402 -13.767 1.00 85.56 195 LEU A N 1
ATOM 1535 C CA . LEU A 1 195 ? 17.825 -1.743 -14.356 1.00 85.56 195 LEU A CA 1
ATOM 1536 C C . LEU A 1 195 ? 18.983 -2.562 -13.778 1.00 85.56 195 LEU A C 1
ATOM 1538 O O . LEU A 1 195 ? 18.796 -3.735 -13.449 1.00 85.56 195 LEU A O 1
ATOM 1542 N N . LYS A 1 196 ? 20.168 -1.961 -13.618 1.00 87.50 196 LYS A N 1
ATOM 1543 C CA . LYS A 1 196 ? 21.308 -2.619 -12.958 1.00 87.50 196 LYS A CA 1
ATOM 1544 C C . LYS A 1 196 ? 20.976 -3.019 -11.521 1.00 87.50 196 LYS A C 1
ATOM 1546 O O . LYS A 1 196 ? 21.302 -4.133 -11.119 1.00 87.50 196 LYS A O 1
ATOM 1551 N N . LEU A 1 197 ? 20.307 -2.145 -10.766 1.00 86.50 197 LEU A N 1
ATOM 1552 C CA . LEU A 1 197 ? 19.912 -2.420 -9.386 1.00 86.50 197 LEU A CA 1
ATOM 1553 C C . LEU A 1 197 ? 18.919 -3.587 -9.311 1.00 86.50 197 LEU A C 1
ATOM 1555 O O . LEU A 1 197 ? 19.158 -4.537 -8.572 1.00 86.50 197 LEU A O 1
ATOM 1559 N N . ILE A 1 198 ? 17.860 -3.562 -10.125 1.00 85.19 198 ILE A N 1
ATOM 1560 C CA . ILE A 1 198 ? 16.867 -4.648 -10.195 1.00 85.19 198 ILE A CA 1
ATOM 1561 C C . ILE A 1 198 ? 17.537 -5.970 -10.585 1.00 85.19 198 ILE A C 1
ATOM 1563 O O . ILE A 1 198 ? 17.278 -6.999 -9.965 1.00 85.19 198 ILE A O 1
ATOM 1567 N N . SER A 1 199 ? 18.436 -5.939 -11.572 1.00 86.38 199 SER A N 1
ATOM 1568 C CA . SER A 1 199 ? 19.152 -7.133 -12.038 1.00 86.38 199 SER A CA 1
ATOM 1569 C C . SER A 1 199 ? 20.035 -7.727 -10.940 1.00 86.38 199 SER A C 1
ATOM 1571 O O . SER A 1 199 ? 20.069 -8.943 -10.763 1.00 86.38 199 SER A O 1
ATOM 1573 N N . LYS A 1 200 ? 20.712 -6.873 -10.162 1.00 87.56 200 LYS A N 1
ATOM 1574 C CA . LYS A 1 200 ? 21.495 -7.295 -8.997 1.00 87.56 200 LYS A CA 1
ATOM 1575 C C . LYS A 1 200 ? 20.605 -7.965 -7.944 1.00 87.56 200 LYS A C 1
ATOM 1577 O O . LYS A 1 200 ? 20.907 -9.079 -7.530 1.00 87.56 200 LYS A O 1
ATOM 1582 N N . TYR A 1 201 ? 19.482 -7.344 -7.574 1.00 84.44 201 TYR A N 1
ATOM 1583 C CA . TYR A 1 201 ? 18.523 -7.936 -6.631 1.00 84.44 201 TYR A CA 1
ATOM 1584 C C . TYR A 1 201 ? 17.981 -9.286 -7.118 1.00 84.44 201 TYR A C 1
ATOM 1586 O O . TYR A 1 201 ? 17.851 -10.222 -6.332 1.00 84.44 201 TYR A O 1
ATOM 1594 N N . GLN A 1 202 ? 17.700 -9.421 -8.416 1.00 84.69 202 GLN A N 1
ATOM 1595 C CA . GLN A 1 202 ? 17.246 -10.683 -9.003 1.00 84.69 202 GLN A CA 1
ATOM 1596 C C . GLN A 1 202 ? 18.297 -11.798 -8.873 1.00 84.69 202 GLN A C 1
ATOM 1598 O O . GLN A 1 202 ? 17.947 -12.940 -8.572 1.00 84.69 202 GLN A O 1
ATOM 1603 N N . GLN A 1 203 ? 19.579 -11.484 -9.075 1.00 87.25 203 GLN A N 1
ATOM 1604 C CA . GLN A 1 203 ? 20.672 -12.445 -8.896 1.00 87.25 203 GLN A CA 1
ATOM 1605 C C . GLN A 1 203 ? 20.839 -12.842 -7.424 1.00 87.25 203 GLN A C 1
ATOM 1607 O O . GLN A 1 203 ? 20.976 -14.026 -7.118 1.00 87.25 203 GLN A O 1
ATOM 1612 N N . GLU A 1 204 ? 20.773 -11.872 -6.511 1.00 85.88 204 GLU A N 1
ATOM 1613 C CA . GLU A 1 204 ? 20.858 -12.115 -5.068 1.00 85.88 204 GLU A CA 1
ATOM 1614 C C . GLU A 1 204 ? 19.704 -12.992 -4.562 1.00 85.88 204 GLU A C 1
ATOM 1616 O O . GLU A 1 204 ? 19.939 -13.919 -3.789 1.00 85.88 204 GLU A O 1
ATOM 1621 N N . LEU A 1 205 ? 18.478 -12.787 -5.057 1.00 83.25 205 LEU A N 1
ATOM 1622 C CA . LEU A 1 205 ? 17.327 -13.636 -4.728 1.00 83.25 205 LEU A CA 1
ATOM 1623 C C . LEU A 1 205 ? 17.576 -15.112 -5.057 1.00 83.25 205 LEU A C 1
ATOM 1625 O O . LEU A 1 205 ? 17.243 -15.979 -4.251 1.00 83.25 205 LEU A O 1
ATOM 1629 N N . ALA A 1 206 ? 18.189 -15.412 -6.204 1.00 78.75 206 ALA A N 1
ATOM 1630 C CA . ALA A 1 206 ? 18.517 -16.788 -6.571 1.00 78.75 206 ALA A CA 1
ATOM 1631 C C . ALA A 1 206 ? 19.534 -17.418 -5.601 1.00 78.75 206 ALA A C 1
ATOM 1633 O O . ALA A 1 206 ? 19.438 -18.606 -5.287 1.00 78.75 206 ALA A O 1
ATOM 1634 N N . ILE A 1 207 ? 20.488 -16.626 -5.103 1.00 84.19 207 ILE A N 1
ATOM 1635 C CA . ILE A 1 207 ? 21.489 -17.064 -4.121 1.00 84.19 207 ILE A CA 1
ATOM 1636 C C . ILE A 1 207 ? 20.829 -17.305 -2.761 1.00 84.19 207 ILE A C 1
ATOM 1638 O O . ILE A 1 207 ? 21.015 -18.371 -2.174 1.00 84.19 207 ILE A O 1
ATOM 1642 N N . PHE A 1 208 ? 20.025 -16.355 -2.276 1.00 83.31 208 PHE A N 1
ATOM 1643 C CA . PHE A 1 208 ? 19.326 -16.483 -0.997 1.00 83.31 208 PHE A CA 1
ATOM 1644 C C . PHE A 1 208 ? 18.343 -17.647 -0.994 1.00 83.31 208 PHE A C 1
ATOM 1646 O O . PHE A 1 208 ? 18.317 -18.405 -0.031 1.00 83.31 208 PHE A O 1
ATOM 1653 N N . HIS A 1 209 ? 17.596 -17.842 -2.083 1.00 80.69 209 HIS A N 1
ATOM 1654 C CA . HIS A 1 209 ? 16.701 -18.984 -2.227 1.00 80.69 209 HIS A CA 1
ATOM 1655 C C . HIS A 1 209 ? 17.479 -20.300 -2.142 1.00 80.69 209 HIS A C 1
ATOM 1657 O O . HIS A 1 209 ? 17.122 -21.175 -1.364 1.00 80.69 209 HIS A O 1
ATOM 1663 N N . ARG A 1 210 ? 18.582 -20.446 -2.888 1.00 80.62 210 ARG A N 1
ATOM 1664 C CA . ARG A 1 210 ? 19.416 -21.658 -2.802 1.00 80.62 210 ARG A CA 1
ATOM 1665 C C . ARG A 1 210 ? 19.921 -21.910 -1.386 1.00 80.62 210 ARG A C 1
ATOM 1667 O O . ARG A 1 210 ? 19.845 -23.045 -0.940 1.00 80.62 210 ARG A O 1
ATOM 1674 N N . LYS A 1 211 ? 20.390 -20.868 -0.695 1.00 81.00 211 LYS A N 1
ATOM 1675 C CA . LYS A 1 211 ? 20.877 -20.976 0.683 1.00 81.00 211 LYS A CA 1
ATOM 1676 C C . LYS A 1 211 ? 19.768 -21.399 1.654 1.00 81.00 211 LYS A C 1
ATOM 1678 O O . LYS A 1 211 ? 19.986 -22.285 2.467 1.00 81.00 211 LYS A O 1
ATOM 1683 N N . TRP A 1 212 ? 18.585 -20.799 1.533 1.00 79.25 212 TRP A N 1
ATOM 1684 C CA . TRP A 1 212 ? 17.434 -21.084 2.392 1.00 79.25 212 TRP A CA 1
ATOM 1685 C C . TRP A 1 212 ? 16.954 -22.536 2.292 1.00 79.25 212 TRP A C 1
ATOM 1687 O O . TRP A 1 212 ? 16.549 -23.111 3.289 1.00 79.25 212 TRP A O 1
ATOM 1697 N N . PHE A 1 213 ? 16.998 -23.132 1.096 1.00 78.69 213 PHE A N 1
ATOM 1698 C CA . PHE A 1 213 ? 16.595 -24.529 0.872 1.00 78.69 213 PHE A CA 1
ATOM 1699 C C . PHE A 1 213 ? 17.751 -25.537 0.976 1.00 78.69 213 PHE A C 1
ATOM 1701 O O . PHE A 1 213 ? 17.537 -26.727 0.758 1.00 78.69 213 PHE A O 1
ATOM 1708 N N . SER A 1 214 ? 18.978 -25.069 1.227 1.00 76.44 214 SER A N 1
ATOM 1709 C CA . SER A 1 214 ? 20.137 -25.935 1.486 1.00 76.44 214 SER A CA 1
ATOM 1710 C C . SER A 1 214 ? 20.377 -26.208 2.973 1.00 76.44 214 SER A C 1
ATOM 1712 O O . SER A 1 214 ? 21.226 -27.039 3.290 1.00 76.44 214 SER A O 1
ATOM 1714 N N . GLU A 1 215 ? 19.666 -25.494 3.851 1.00 49.69 215 GLU A N 1
ATOM 1715 C CA . GLU A 1 215 ? 19.525 -25.800 5.283 1.00 49.69 215 GLU A CA 1
ATOM 1716 C C . GLU A 1 215 ? 18.338 -26.749 5.506 1.00 49.69 215 GLU A C 1
ATOM 1718 O O . GLU A 1 215 ? 18.441 -27.592 6.425 1.00 49.69 215 GLU A O 1
#

Secondary structure (DSSP, 8-state):
--GGG-EEEE----TTHHHHHHHHHHHHHHH-TTPEEEEPTTS-HHHHHHHH---HHHHHHHHHHHHHHHHHHH-HHHHHHHHHHHHHHHTTSTTHHHHHHHHTSSSGGGSTTHHHHHHHHHHHHHHHHHHHTTTS-HHHHHHHHHHHHHHT-HHHHHHHHHHHHHHHTTTHHHHHHSS---S-HHHHHHHHHHHHHHHHHHHHHHHHHHHHTT-

Foldseek 3Di:
DPQLLAEDAQDDDADPVLQVSVVVVVVCCVVRVSYHYFYDPPAFPLLSVLRNDPDVLSSVLLVLLQLLLVLCVVDVVLVVQLLVLLCVVCVVPPPRSVVLNVCSPDPNSRDLCSLVSCLSSLVSNLVSLVVCLVPDDPVSNVSSVVSNVLSVDPSSNVSSVVSNVLSVLVNQVRVVRPDPDSCDPVNVVSVVSSVVVNVVVVVVVVVVVVVVVVD